Protein AF-0000000076745917 (afdb_homodimer)

Solvent-accessible surface area (backbone atoms only — not comparable to full-atom values): 10573 Å² total; per-residue (Å²): 131,79,56,50,33,37,36,42,34,36,35,33,49,36,89,89,48,58,63,66,62,50,51,53,52,50,52,50,48,28,55,56,44,48,70,37,92,32,32,78,39,46,43,63,27,27,27,74,90,42,73,49,34,31,40,33,47,32,31,24,48,28,70,67,34,54,58,48,49,68,68,34,70,68,47,48,53,56,61,68,67,61,50,57,44,82,75,51,74,44,56,22,26,60,74,66,65,84,120,131,81,56,50,34,36,35,44,35,34,36,32,49,37,89,90,49,57,63,68,62,51,50,52,51,51,52,52,48,27,56,56,46,46,69,37,94,33,32,78,37,45,41,64,27,27,26,74,89,42,74,48,34,32,40,36,46,32,31,24,49,29,70,68,33,54,58,50,49,68,68,33,69,69,47,48,52,55,62,67,67,60,48,59,43,82,73,51,73,44,55,21,27,60,77,65,64,83,120

Secondary structure (DSSP, 8-state):
----EEEEEEEEE-TTS-HHHHHHHHHHHHHHHHTSTTEEEEEEEEESS-TTEEEEEEEESSHHHHHHHHHSHHHHHHHHH--EEEEEEEEEEESS---/----EEEEEEEEE-TTS-HHHHHHHHHHHHHHHHTSTTEEEEEEEEESS-TTEEEEEEEESSHHHHHHHHHSHHHHHHHHH--EEEEEEEEEEESS---

InterPro domains:
  IPR007138 Antibiotic biosynthesis monooxygenase domain [PF03992] (4-80)
  IPR007138 Antibiotic biosynthesis monooxygenase domain [PS51725] (5-97)
  IPR011008 Dimeric alpha-beta barrel [SSF54909] (4-88)
  IPR050744 AI-2 Signaling Cycle Isomerase LsrG [PTHR33336] (3-81)

Structure (mmCIF, N/CA/C/O backbone):
data_AF-0000000076745917-model_v1
#
loop_
_entity.id
_entity.type
_entity.pdbx_description
1 polymer 'Antibiotic biosynthesis monooxygenase'
#
loop_
_atom_site.group_PDB
_atom_site.id
_atom_site.type_symbol
_atom_site.label_atom_id
_atom_site.label_alt_id
_atom_site.label_comp_id
_atom_site.label_asym_id
_atom_site.label_entity_id
_atom_site.label_seq_id
_atom_site.pdbx_PDB_ins_code
_atom_site.Cartn_x
_atom_site.Cartn_y
_atom_site.Cartn_z
_atom_site.occupancy
_atom_site.B_iso_or_equiv
_atom_site.auth_seq_id
_atom_site.auth_comp_id
_atom_site.auth_asym_id
_atom_site.auth_atom_id
_atom_site.pdbx_PDB_model_num
ATOM 1 N N . MET A 1 1 ? -23.531 -0.726 -6.812 1 46.38 1 MET A N 1
ATOM 2 C CA . MET A 1 1 ? -22.406 0.18 -6.98 1 46.38 1 MET A CA 1
ATOM 3 C C . MET A 1 1 ? -21.078 -0.551 -6.754 1 46.38 1 MET A C 1
ATOM 5 O O . MET A 1 1 ? -20.969 -1.36 -5.832 1 46.38 1 MET A O 1
ATOM 9 N N . ILE A 1 2 ? -20.281 -1.024 -7.691 1 61 2 ILE A N 1
ATOM 10 C CA . ILE A 1 2 ? -19.078 -1.846 -7.676 1 61 2 ILE A CA 1
ATOM 11 C C . ILE A 1 2 ? -18 -1.173 -6.82 1 61 2 ILE A C 1
ATOM 13 O O . ILE A 1 2 ? -17.656 -0.01 -7.047 1 61 2 ILE A O 1
ATOM 17 N N . GLU A 1 3 ? -17.859 -1.677 -5.613 1 84.19 3 GLU A N 1
ATOM 18 C CA . GLU A 1 3 ? -16.938 -1.072 -4.66 1 84.19 3 GLU A CA 1
ATOM 19 C C . GLU A 1 3 ? -15.5 -1.541 -4.902 1 84.19 3 GLU A C 1
ATOM 21 O O . GLU A 1 3 ? -15.195 -2.725 -4.742 1 84.19 3 GLU A O 1
ATOM 26 N N . MET A 1 4 ? -14.695 -0.648 -5.398 1 94.75 4 MET A N 1
ATOM 27 C CA . MET A 1 4 ? -13.281 -0.925 -5.617 1 94.75 4 MET A CA 1
ATOM 28 C C . MET A 1 4 ? -12.602 -1.332 -4.316 1 94.75 4 MET A C 1
ATOM 30 O O . MET A 1 4 ? -12.859 -0.745 -3.266 1 94.75 4 MET A O 1
ATOM 34 N N . ILE A 1 5 ? -11.875 -2.43 -4.379 1 97.5 5 ILE A N 1
ATOM 35 C CA . ILE A 1 5 ? -11.164 -2.908 -3.197 1 97.5 5 ILE A CA 1
ATOM 36 C C . ILE A 1 5 ? -9.664 -2.73 -3.393 1 97.5 5 ILE A C 1
ATOM 38 O O . ILE A 1 5 ? -9.117 -3.078 -4.445 1 97.5 5 ILE A O 1
ATOM 42 N N . TYR A 1 6 ? -9.07 -2.109 -2.469 1 98.12 6 TYR A N 1
ATOM 43 C CA . TYR A 1 6 ? -7.621 -1.987 -2.393 1 98.12 6 TYR A CA 1
ATOM 44 C C . TYR A 1 6 ? -7.027 -3.061 -1.486 1 98.12 6 TYR A C 1
ATOM 46 O O . TYR A 1 6 ? -7.566 -3.336 -0.41 1 98.12 6 TYR A O 1
ATOM 54 N N . VAL A 1 7 ? -6.008 -3.695 -1.929 1 98.44 7 VAL A N 1
ATOM 55 C CA . VAL A 1 7 ? -5.324 -4.703 -1.13 1 98.44 7 VAL A CA 1
ATOM 56 C C . VAL A 1 7 ? -3.859 -4.312 -0.946 1 98.44 7 VAL A C 1
ATOM 58 O O . VAL A 1 7 ? -3.152 -4.051 -1.923 1 98.44 7 VAL A O 1
ATOM 61 N N . THR A 1 8 ? -3.438 -4.168 0.237 1 98.56 8 THR A N 1
ATOM 62 C CA . THR A 1 8 ? -2.027 -4.062 0.599 1 98.56 8 THR A CA 1
ATOM 63 C C . THR A 1 8 ? -1.541 -5.348 1.259 1 98.56 8 THR A C 1
ATOM 65 O O . THR A 1 8 ? -2.025 -5.727 2.328 1 98.56 8 THR A O 1
ATOM 68 N N . ALA A 1 9 ? -0.632 -6.004 0.625 1 98.44 9 ALA A N 1
ATOM 69 C CA . ALA A 1 9 ? -0.072 -7.234 1.179 1 98.44 9 ALA A CA 1
ATOM 70 C C . ALA A 1 9 ? 1.423 -7.086 1.445 1 98.44 9 ALA A C 1
ATOM 72 O O . ALA A 1 9 ? 2.137 -6.445 0.668 1 98.44 9 ALA A O 1
ATOM 73 N N . GLU A 1 10 ? 1.814 -7.586 2.51 1 98.56 10 GLU A N 1
ATOM 74 C CA . GLU A 1 10 ? 3.232 -7.734 2.826 1 98.56 10 GLU A CA 1
ATOM 75 C C . GLU A 1 10 ? 3.682 -9.188 2.689 1 98.56 10 GLU A C 1
ATOM 77 O O . GLU A 1 10 ? 3.104 -10.078 3.309 1 98.56 10 GLU A O 1
ATOM 82 N N . LEU A 1 11 ? 4.656 -9.383 1.854 1 98.62 11 LEU A N 1
ATOM 83 C CA . LEU A 1 11 ? 5.297 -10.688 1.715 1 98.62 11 LEU A CA 1
ATOM 84 C C . LEU A 1 11 ? 6.727 -10.648 2.242 1 98.62 11 LEU A C 1
ATOM 86 O O . LEU A 1 11 ? 7.371 -9.602 2.232 1 98.62 11 LEU A O 1
ATOM 90 N N . LYS A 1 12 ? 7.176 -11.773 2.678 1 98.69 12 LYS A N 1
ATOM 91 C CA . LYS A 1 12 ? 8.578 -11.961 3.02 1 98.69 12 LYS A CA 1
ATOM 92 C C . LYS A 1 12 ? 9.203 -13.078 2.193 1 98.69 12 LYS A C 1
ATOM 94 O O . LYS A 1 12 ? 8.727 -14.211 2.209 1 98.69 12 LYS A O 1
ATOM 99 N N . ILE A 1 13 ? 10.234 -12.742 1.436 1 98.62 13 ILE A N 1
ATOM 100 C CA . ILE A 1 13 ? 10.984 -13.75 0.697 1 98.62 13 ILE A CA 1
ATOM 101 C C . ILE A 1 13 ? 11.664 -14.703 1.676 1 98.62 13 ILE A C 1
ATOM 103 O O . ILE A 1 13 ? 12.312 -14.266 2.631 1 98.62 13 ILE A O 1
ATOM 107 N N . LYS A 1 14 ? 11.523 -15.961 1.453 1 98.44 14 LYS A N 1
ATOM 108 C CA . LYS A 1 14 ? 12.086 -16.953 2.359 1 98.44 14 LYS A CA 1
ATOM 109 C C . LYS A 1 14 ? 13.609 -16.891 2.361 1 98.44 14 LYS A C 1
ATOM 111 O O . LYS A 1 14 ? 14.234 -16.688 1.318 1 98.44 14 LYS A O 1
ATOM 116 N N . PRO A 1 15 ? 14.172 -17.203 3.531 1 97.31 15 PRO A N 1
ATOM 117 C CA . PRO A 1 15 ? 15.617 -17.016 3.684 1 97.31 15 PRO A CA 1
ATOM 118 C C . PRO A 1 15 ? 16.422 -17.906 2.752 1 97.31 15 PRO A C 1
ATOM 120 O O . PRO A 1 15 ? 17.547 -17.562 2.377 1 97.31 15 PRO A O 1
ATOM 123 N N . GLU A 1 16 ? 15.922 -18.984 2.32 1 97.56 16 GLU A N 1
ATOM 124 C CA . GLU A 1 16 ? 16.656 -19.953 1.502 1 97.56 16 GLU A CA 1
ATOM 125 C C . GLU A 1 16 ? 16.562 -19.594 0.02 1 97.56 16 GLU A C 1
ATOM 127 O O . GLU A 1 16 ? 17.234 -20.203 -0.813 1 97.56 16 GLU A O 1
ATOM 132 N N . VAL A 1 17 ? 15.781 -18.594 -0.297 1 97.81 17 VAL A N 1
ATOM 133 C CA . VAL A 1 17 ? 15.555 -18.234 -1.69 1 97.81 17 VAL A CA 1
ATOM 134 C C . VAL A 1 17 ? 16.469 -17.062 -2.068 1 97.81 17 VAL A C 1
ATOM 136 O O . VAL A 1 17 ? 16.578 -16.094 -1.313 1 97.81 17 VAL A O 1
ATOM 139 N N . GLU A 1 18 ? 17.062 -17.156 -3.213 1 97 18 GLU A N 1
ATOM 140 C CA . GLU A 1 18 ? 17.859 -16.047 -3.74 1 97 18 GLU A CA 1
ATOM 141 C C . GLU A 1 18 ? 16.984 -14.844 -4.051 1 97 18 GLU A C 1
ATOM 143 O O . GLU A 1 18 ? 15.953 -14.969 -4.719 1 97 18 GLU A O 1
ATOM 148 N N . ILE A 1 19 ? 17.391 -13.727 -3.574 1 96.12 19 ILE A N 1
ATOM 149 C CA . ILE A 1 19 ? 16.562 -12.523 -3.568 1 96.12 19 ILE A CA 1
ATOM 150 C C . ILE A 1 19 ? 16.203 -12.141 -5 1 96.12 19 ILE A C 1
ATOM 152 O O . ILE A 1 19 ? 15.023 -11.922 -5.312 1 96.12 19 ILE A O 1
ATOM 156 N N . GLN A 1 20 ? 17.156 -12.125 -5.871 1 95.06 20 GLN A N 1
ATOM 157 C CA . GLN A 1 20 ? 16.891 -11.703 -7.238 1 95.06 20 GLN A CA 1
ATOM 158 C C . GLN A 1 20 ? 15.906 -12.648 -7.93 1 95.06 20 GLN A C 1
ATOM 160 O O . GLN A 1 20 ? 15.031 -12.211 -8.672 1 95.06 20 GLN A O 1
ATOM 165 N N . HIS A 1 21 ? 16.078 -13.891 -7.715 1 96.38 21 HIS A N 1
ATOM 166 C CA . HIS A 1 21 ? 15.164 -14.883 -8.266 1 96.38 21 HIS A CA 1
ATOM 167 C C . HIS A 1 21 ? 13.742 -14.656 -7.762 1 96.38 21 HIS A C 1
ATOM 169 O O . HIS A 1 21 ? 12.789 -14.688 -8.547 1 96.38 21 HIS A O 1
ATOM 175 N N . ALA A 1 22 ? 13.664 -14.43 -6.488 1 97.56 22 ALA A N 1
ATOM 176 C CA . ALA A 1 22 ? 12.359 -14.18 -5.891 1 97.56 22 ALA A CA 1
ATOM 177 C C . ALA A 1 22 ? 11.727 -12.914 -6.461 1 97.56 22 ALA A C 1
ATOM 179 O O . ALA A 1 22 ? 10.539 -12.906 -6.797 1 97.56 22 ALA A O 1
ATOM 180 N N . GLN A 1 23 ? 12.484 -11.867 -6.594 1 96.94 23 GLN A N 1
ATOM 181 C CA . GLN A 1 23 ? 11.969 -10.602 -7.105 1 96.94 23 GLN A CA 1
ATOM 182 C C . GLN A 1 23 ? 11.492 -10.742 -8.547 1 96.94 23 GLN A C 1
ATOM 184 O O . G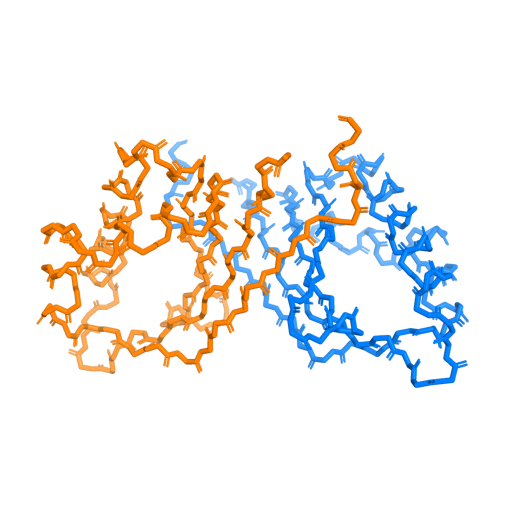LN A 1 23 ? 10.445 -10.211 -8.914 1 96.94 23 GLN A O 1
ATOM 189 N N . ASP A 1 24 ? 12.234 -11.492 -9.367 1 96.81 24 ASP A N 1
ATOM 190 C CA . ASP A 1 24 ? 11.82 -11.742 -10.75 1 96.81 24 ASP A CA 1
ATOM 191 C C . ASP A 1 24 ? 10.477 -12.461 -10.805 1 96.81 24 ASP A C 1
ATOM 193 O O . ASP A 1 24 ? 9.609 -12.109 -11.602 1 96.81 24 ASP A O 1
ATOM 197 N N . ALA A 1 25 ? 10.344 -13.438 -9.977 1 97.69 25 ALA A N 1
ATOM 198 C CA . ALA A 1 25 ? 9.102 -14.211 -9.93 1 97.69 25 ALA A CA 1
ATOM 199 C C . ALA A 1 25 ? 7.934 -13.344 -9.469 1 97.69 25 ALA A C 1
ATOM 201 O O . ALA A 1 25 ? 6.828 -13.445 -10 1 97.69 25 ALA A O 1
ATOM 202 N N . ILE A 1 26 ? 8.172 -12.523 -8.469 1 98.06 26 ILE A N 1
ATOM 203 C CA . ILE A 1 26 ? 7.145 -11.641 -7.918 1 98.06 26 ILE A CA 1
ATOM 204 C C . ILE A 1 26 ? 6.723 -10.625 -8.977 1 98.06 26 ILE A C 1
ATOM 206 O O . ILE A 1 26 ? 5.531 -10.359 -9.148 1 98.06 26 ILE A O 1
ATOM 210 N N . GLU A 1 27 ? 7.676 -10.094 -9.68 1 97.56 27 GLU A N 1
ATOM 211 C CA . GLU A 1 27 ? 7.363 -9.156 -10.75 1 97.56 27 GLU A CA 1
ATOM 212 C C . GLU A 1 27 ? 6.516 -9.812 -11.836 1 97.56 27 GLU A C 1
ATOM 214 O O . GLU A 1 27 ? 5.555 -9.219 -12.328 1 97.56 27 GLU A O 1
ATOM 219 N N . GLN A 1 28 ? 6.914 -10.953 -12.227 1 97.38 28 GLN A N 1
ATOM 220 C CA . GLN A 1 28 ? 6.129 -11.688 -13.219 1 97.38 28 GLN A CA 1
ATOM 221 C C . GLN A 1 28 ? 4.719 -11.961 -12.703 1 97.38 28 GLN A C 1
ATOM 223 O O . GLN A 1 28 ? 3.744 -11.836 -13.445 1 97.38 28 GLN A O 1
ATOM 228 N N . PHE A 1 29 ? 4.648 -12.328 -11.469 1 98 29 PHE A N 1
ATOM 229 C CA . PHE A 1 29 ? 3.354 -12.578 -10.844 1 98 29 PHE A CA 1
ATOM 230 C C . PHE A 1 29 ? 2.461 -11.344 -10.938 1 98 29 PHE A C 1
ATOM 232 O O . PHE A 1 29 ? 1.295 -11.438 -11.32 1 98 29 PHE A O 1
ATOM 239 N N . CYS A 1 30 ? 2.98 -10.203 -10.617 1 97.94 30 CYS A N 1
ATOM 240 C CA . CYS A 1 30 ? 2.219 -8.961 -10.68 1 97.94 30 CYS A CA 1
ATOM 241 C C . CYS A 1 30 ? 1.778 -8.672 -12.109 1 97.94 30 CYS A C 1
ATOM 243 O O . CYS A 1 30 ? 0.652 -8.227 -12.336 1 97.94 30 CYS A O 1
ATOM 245 N N . ARG A 1 31 ? 2.613 -8.922 -13.078 1 97.19 31 ARG A N 1
ATOM 246 C CA . ARG A 1 31 ? 2.238 -8.75 -14.477 1 97.19 31 ARG A CA 1
ATOM 247 C C . ARG A 1 31 ? 1.082 -9.672 -14.852 1 97.19 31 ARG A C 1
ATOM 249 O O . ARG A 1 31 ? 0.156 -9.258 -15.555 1 97.19 31 ARG A O 1
ATOM 256 N N . ASP A 1 32 ? 1.187 -10.875 -14.422 1 97.81 32 ASP A N 1
ATOM 257 C CA . ASP A 1 32 ? 0.111 -11.828 -14.68 1 97.81 32 ASP A CA 1
ATOM 258 C C . ASP A 1 32 ? -1.199 -11.367 -14.047 1 97.81 32 ASP A C 1
ATOM 260 O O . ASP A 1 32 ? -2.264 -11.477 -14.664 1 97.81 32 ASP A O 1
ATOM 264 N N . MET A 1 33 ? -1.208 -10.852 -12.828 1 97.94 33 MET A N 1
ATOM 265 C CA . MET A 1 33 ? -2.389 -10.336 -12.141 1 97.94 33 MET A CA 1
ATOM 266 C C . MET A 1 33 ? -3.047 -9.219 -12.945 1 97.94 33 MET A C 1
ATOM 268 O O . MET A 1 33 ? -4.273 -9.141 -13.008 1 97.94 33 MET A O 1
ATOM 272 N N . GLU A 1 34 ? -2.221 -8.375 -13.531 1 97.06 34 GLU A N 1
ATOM 273 C CA . GLU A 1 34 ? -2.75 -7.227 -14.266 1 97.06 34 GLU A CA 1
ATOM 274 C C . GLU A 1 34 ? -3.451 -7.664 -15.547 1 97.06 34 GLU A C 1
ATOM 276 O O . GLU A 1 34 ? -4.176 -6.883 -16.156 1 97.06 34 GLU A O 1
ATOM 281 N N . SER A 1 35 ? -3.223 -8.891 -15.953 1 96 35 SER A N 1
ATOM 282 C CA . SER A 1 35 ? -3.922 -9.438 -17.109 1 96 35 SER A CA 1
ATOM 283 C C . SER A 1 35 ? -5.312 -9.938 -16.734 1 96 35 SER A C 1
ATOM 285 O O . SER A 1 35 ? -6.133 -10.219 -17.609 1 96 35 SER A O 1
ATOM 287 N N . GLU A 1 36 ? -5.609 -9.992 -15.461 1 97.12 36 GLU A N 1
ATOM 288 C CA . GLU A 1 36 ? -6.914 -10.422 -14.969 1 97.12 36 GLU A CA 1
ATOM 289 C C . GLU A 1 36 ? -7.965 -9.336 -15.164 1 97.12 36 GLU A C 1
ATOM 291 O O . GLU A 1 36 ? -7.703 -8.156 -14.898 1 97.12 36 GLU A O 1
ATOM 296 N N . ALA A 1 37 ? -9.195 -9.68 -15.562 1 94.75 37 ALA A N 1
ATOM 297 C CA . ALA A 1 37 ? -10.242 -8.727 -15.922 1 94.75 37 ALA A CA 1
ATOM 298 C C . ALA A 1 37 ? -10.57 -7.812 -14.742 1 94.75 37 ALA A C 1
ATOM 300 O O . ALA A 1 37 ? -10.828 -6.621 -14.93 1 94.75 37 ALA A O 1
ATOM 301 N N . GLY A 1 38 ? -10.5 -8.258 -13.531 1 96.75 38 GLY A N 1
ATOM 302 C CA . GLY A 1 38 ? -10.938 -7.484 -12.383 1 96.75 38 GLY A CA 1
ATOM 303 C C . GLY A 1 38 ? -9.789 -6.926 -11.562 1 96.75 38 GLY A C 1
ATOM 304 O O . GLY A 1 38 ? -10 -6.285 -10.539 1 96.75 38 GLY A O 1
ATOM 305 N N . CYS A 1 39 ? -8.539 -7.148 -11.984 1 97.94 39 CYS A N 1
ATOM 306 C CA . CYS A 1 39 ? -7.363 -6.562 -11.336 1 97.94 39 CYS A CA 1
ATOM 307 C C . CYS A 1 39 ? -6.926 -5.293 -12.055 1 97.94 39 CYS A C 1
ATOM 309 O O . CYS A 1 39 ? -6.473 -5.344 -13.203 1 97.94 39 CYS A O 1
ATOM 311 N N . LEU A 1 40 ? -7.012 -4.188 -11.414 1 97.56 40 LEU A N 1
ATOM 312 C CA . LEU A 1 40 ? -6.789 -2.875 -12.008 1 97.56 40 LEU A CA 1
ATOM 313 C C . LEU A 1 40 ? -5.367 -2.393 -11.742 1 97.56 40 LEU A C 1
ATOM 315 O O . LEU A 1 40 ? -4.867 -1.504 -12.438 1 97.56 40 LEU A O 1
ATOM 319 N N . GLN A 1 41 ? -4.801 -2.936 -10.75 1 97.88 41 GLN A N 1
ATOM 320 C CA . GLN A 1 41 ? -3.426 -2.613 -10.383 1 97.88 41 GLN A CA 1
ATOM 321 C C . GLN A 1 41 ? -2.795 -3.748 -9.578 1 97.88 41 GLN A C 1
ATOM 323 O O . GLN A 1 41 ? -3.445 -4.344 -8.719 1 97.88 41 GLN A O 1
ATOM 328 N N . ALA A 1 42 ? -1.563 -4.066 -9.828 1 98.44 42 ALA A N 1
ATOM 329 C CA . ALA A 1 42 ? -0.711 -4.953 -9.039 1 98.44 42 ALA A CA 1
ATOM 330 C C . ALA A 1 42 ? 0.747 -4.508 -9.102 1 98.44 42 ALA A C 1
ATOM 332 O O . ALA A 1 42 ? 1.393 -4.609 -10.148 1 98.44 42 ALA A O 1
ATOM 333 N N . LYS A 1 43 ? 1.196 -4.02 -8.062 1 97.88 43 LYS A N 1
ATOM 334 C CA . LYS A 1 43 ? 2.555 -3.482 -8.031 1 97.88 43 LYS A CA 1
ATOM 335 C C . LYS A 1 43 ? 3.332 -4.023 -6.836 1 97.88 43 LYS A C 1
ATOM 337 O O . LYS A 1 43 ? 2.852 -3.973 -5.703 1 97.88 43 LYS A O 1
ATOM 342 N N . ALA A 1 44 ? 4.473 -4.551 -7.16 1 98.19 44 ALA A N 1
ATOM 343 C CA . ALA A 1 44 ? 5.391 -4.961 -6.098 1 98.19 44 ALA A CA 1
ATOM 344 C C . ALA A 1 44 ? 6.441 -3.889 -5.836 1 98.19 44 ALA A C 1
ATOM 346 O O . ALA A 1 44 ? 6.957 -3.271 -6.77 1 98.19 44 ALA A O 1
ATOM 347 N N . THR A 1 45 ? 6.688 -3.666 -4.594 1 97.88 45 THR A N 1
ATOM 348 C CA . THR A 1 45 ? 7.797 -2.822 -4.168 1 97.88 45 THR A CA 1
ATOM 349 C C . THR A 1 45 ? 8.602 -3.502 -3.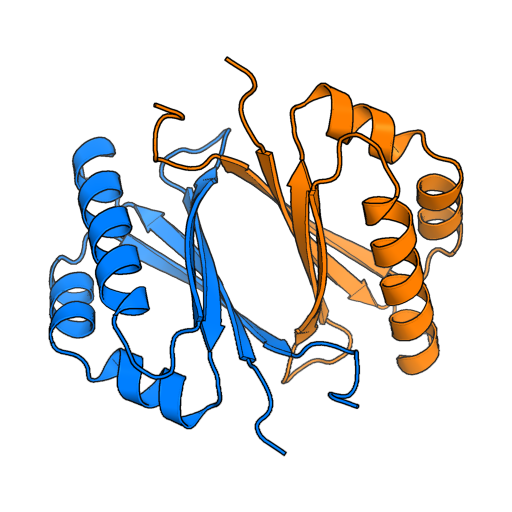062 1 97.88 45 THR A C 1
ATOM 351 O O . THR A 1 45 ? 8.102 -4.422 -2.406 1 97.88 45 THR A O 1
ATOM 354 N N . TYR A 1 46 ? 9.797 -3.055 -2.969 1 97.62 46 TYR A N 1
ATOM 355 C CA . TYR A 1 46 ? 10.742 -3.746 -2.102 1 97.62 46 TYR A CA 1
ATOM 356 C C . TYR A 1 46 ? 11.328 -2.793 -1.067 1 97.62 46 TYR A C 1
ATOM 358 O O . TYR A 1 46 ? 11.82 -1.717 -1.414 1 97.62 46 TYR A O 1
ATOM 366 N N . ASP A 1 47 ? 11.258 -3.258 0.192 1 96.81 47 ASP A N 1
ATOM 367 C CA . ASP A 1 47 ? 11.672 -2.432 1.323 1 96.81 47 ASP A CA 1
ATOM 368 C C . ASP A 1 47 ? 13.109 -1.954 1.162 1 96.81 47 ASP A C 1
ATOM 370 O O . ASP A 1 47 ? 14 -2.742 0.822 1 96.81 47 ASP A O 1
ATOM 374 N N . LEU A 1 48 ? 13.352 -0.713 1.373 1 93.38 48 LEU A N 1
ATOM 375 C CA . LEU A 1 48 ? 14.656 -0.091 1.161 1 93.38 48 LEU A CA 1
ATOM 376 C C . LEU A 1 48 ? 15.688 -0.648 2.135 1 93.38 48 LEU A C 1
ATOM 378 O O . LEU A 1 48 ? 16.875 -0.749 1.8 1 93.38 48 LEU A O 1
ATOM 382 N N . LYS A 1 49 ? 15.258 -1.028 3.297 1 93.75 49 LYS A N 1
ATOM 383 C CA . LYS A 1 49 ? 16.188 -1.48 4.332 1 93.75 49 LYS A CA 1
ATOM 384 C C . LYS A 1 49 ? 16.234 -3.004 4.391 1 93.75 49 LYS A C 1
ATOM 386 O O . LYS A 1 49 ? 17.203 -3.574 4.918 1 93.75 49 LYS A O 1
ATOM 391 N N . GLU A 1 50 ? 15.219 -3.668 3.928 1 95.25 50 GLU A N 1
ATOM 392 C CA . GLU A 1 50 ? 15.117 -5.121 3.932 1 95.25 50 GLU A CA 1
ATOM 393 C C . GLU A 1 50 ? 14.586 -5.641 2.596 1 95.25 50 GLU A C 1
ATOM 395 O O . GLU A 1 50 ? 13.383 -5.855 2.441 1 95.25 50 GLU A O 1
ATOM 400 N N . PRO A 1 51 ? 15.445 -5.965 1.686 1 92.56 51 PRO A N 1
ATOM 401 C CA . PRO A 1 51 ? 15.016 -6.32 0.331 1 92.56 51 PRO A CA 1
ATOM 402 C C . PRO A 1 51 ? 14.141 -7.574 0.298 1 92.56 51 PRO A C 1
ATOM 404 O O . PRO A 1 51 ? 13.484 -7.848 -0.711 1 92.56 51 PRO A O 1
ATOM 407 N N . SER A 1 52 ? 14.195 -8.367 1.363 1 96.81 52 SER A N 1
ATOM 408 C CA . SER A 1 52 ? 13.367 -9.57 1.408 1 96.81 52 SER A CA 1
ATOM 409 C C . SER A 1 52 ? 11.922 -9.227 1.75 1 96.81 52 SER A C 1
ATOM 411 O O . SER A 1 52 ? 11.023 -10.062 1.613 1 96.81 52 SER A O 1
ATOM 413 N N . ARG A 1 53 ? 11.688 -8.016 2.207 1 97.81 53 ARG A N 1
ATOM 414 C CA . ARG A 1 53 ? 10.344 -7.547 2.539 1 97.81 53 ARG A CA 1
ATOM 415 C C . ARG A 1 53 ? 9.688 -6.887 1.335 1 97.81 53 ARG A C 1
ATOM 417 O O . ARG A 1 53 ? 10.203 -5.906 0.794 1 97.81 53 ARG A O 1
ATOM 424 N N . VAL A 1 54 ? 8.562 -7.434 0.904 1 98.56 54 VAL A N 1
ATOM 425 C CA . VAL A 1 54 ? 7.855 -7.008 -0.299 1 98.56 54 VAL A CA 1
ATOM 426 C C . VAL A 1 54 ? 6.492 -6.43 0.081 1 98.56 54 VAL A C 1
ATOM 428 O O . VAL A 1 54 ? 5.781 -7 0.913 1 98.56 54 VAL A O 1
ATOM 431 N N . ILE A 1 55 ? 6.168 -5.328 -0.467 1 98.69 55 ILE A N 1
ATOM 432 C CA . ILE A 1 55 ? 4.832 -4.754 -0.347 1 98.69 55 ILE A CA 1
ATOM 433 C C . ILE A 1 55 ? 4.133 -4.789 -1.704 1 98.69 55 ILE A C 1
ATOM 435 O O . ILE A 1 55 ? 4.676 -4.312 -2.701 1 98.69 55 ILE A O 1
ATOM 439 N N . LEU A 1 56 ? 3.004 -5.363 -1.753 1 98.75 56 LEU A N 1
ATOM 440 C CA . LEU A 1 56 ? 2.154 -5.363 -2.939 1 98.75 56 LEU A CA 1
ATOM 441 C C . LEU A 1 56 ? 1.021 -4.355 -2.795 1 98.75 56 LEU A C 1
ATOM 443 O O . LEU A 1 56 ? 0.335 -4.328 -1.771 1 98.75 56 LEU A O 1
ATOM 447 N N . TRP A 1 57 ? 0.866 -3.492 -3.736 1 98.69 57 TRP A N 1
ATOM 448 C CA . TRP A 1 57 ? -0.316 -2.658 -3.92 1 98.69 57 TRP A CA 1
ATOM 449 C C . TRP A 1 57 ? -1.222 -3.229 -5.008 1 98.69 57 TRP A C 1
ATOM 451 O O . TRP A 1 57 ? -0.833 -3.297 -6.176 1 98.69 57 TRP A O 1
ATOM 461 N N . GLU A 1 58 ? -2.428 -3.607 -4.629 1 98.56 58 GLU A N 1
ATOM 462 C CA . GLU A 1 58 ? -3.375 -4.203 -5.57 1 98.56 58 GLU A CA 1
ATOM 463 C C . GLU A 1 58 ? -4.715 -3.473 -5.539 1 98.56 58 GLU A C 1
ATOM 465 O O . GLU A 1 58 ? -5.16 -3.025 -4.48 1 98.56 58 GLU A O 1
ATOM 470 N N . ARG A 1 59 ? -5.336 -3.305 -6.672 1 98.12 59 ARG A N 1
ATOM 471 C CA . ARG A 1 59 ? -6.695 -2.787 -6.797 1 98.12 59 ARG A CA 1
ATOM 472 C C . ARG A 1 59 ? -7.57 -3.736 -7.609 1 98.12 59 ARG A C 1
ATOM 474 O O . ARG A 1 59 ? -7.18 -4.184 -8.688 1 98.12 59 ARG A O 1
ATOM 481 N N . TYR A 1 60 ? -8.688 -3.971 -7.055 1 97.62 60 TYR A N 1
ATOM 482 C CA . TYR A 1 60 ? -9.648 -4.859 -7.695 1 97.62 60 TYR A CA 1
ATOM 483 C C . TYR A 1 60 ? -10.992 -4.164 -7.895 1 97.62 60 TYR A C 1
ATOM 485 O O . TYR A 1 60 ? -11.406 -3.352 -7.062 1 97.62 60 TYR A O 1
ATOM 493 N N . GLN A 1 61 ? -11.633 -4.59 -8.914 1 96.5 61 GLN A N 1
ATOM 494 C CA . GLN A 1 61 ? -12.914 -4 -9.266 1 96.5 61 GLN A CA 1
ATOM 495 C C . GLN A 1 61 ? -13.969 -4.305 -8.203 1 96.5 61 GLN A C 1
ATOM 497 O O . GLN A 1 61 ? -14.844 -3.479 -7.938 1 96.5 61 GLN A O 1
ATOM 502 N N . ASP A 1 62 ? -13.945 -5.5 -7.668 1 95.44 62 ASP A N 1
ATOM 503 C CA . ASP A 1 62 ? -14.898 -5.922 -6.645 1 95.44 62 ASP A CA 1
ATOM 504 C C . ASP A 1 62 ? -14.445 -7.211 -5.965 1 95.44 62 ASP A C 1
ATOM 506 O O . ASP A 1 62 ? -13.352 -7.711 -6.238 1 95.44 62 ASP A O 1
ATOM 510 N N . ARG A 1 63 ? -15.242 -7.633 -5.027 1 95.31 63 ARG A N 1
ATOM 511 C CA . ARG A 1 63 ? -14.922 -8.836 -4.262 1 95.31 63 ARG A CA 1
ATOM 512 C C . ARG A 1 63 ? -14.82 -10.055 -5.172 1 95.31 63 ARG A C 1
ATOM 514 O O . ARG A 1 63 ? -13.984 -10.93 -4.953 1 95.31 63 ARG A O 1
ATOM 521 N N . ALA A 1 64 ? -15.664 -10.164 -6.18 1 96.44 64 ALA A N 1
ATOM 522 C CA . ALA A 1 64 ? -15.641 -11.281 -7.113 1 96.44 64 ALA A CA 1
ATOM 523 C C . ALA A 1 64 ? -14.297 -11.375 -7.832 1 96.44 64 ALA A C 1
ATOM 525 O O . ALA A 1 64 ? -13.789 -12.469 -8.086 1 96.44 64 ALA A O 1
ATOM 526 N N . ALA A 1 65 ? -13.703 -10.25 -8.172 1 96.94 65 ALA A N 1
ATOM 527 C CA . ALA A 1 65 ? -12.398 -10.203 -8.828 1 96.94 65 ALA A CA 1
ATOM 528 C C . ALA A 1 65 ? -11.312 -10.789 -7.934 1 96.94 65 ALA A C 1
ATOM 530 O O . ALA A 1 65 ? -10.43 -11.516 -8.406 1 96.94 65 ALA A O 1
ATOM 531 N N . ILE A 1 66 ? -11.344 -10.5 -6.676 1 96.69 66 ILE A N 1
ATOM 532 C CA . ILE A 1 66 ? -10.367 -11.031 -5.727 1 96.69 66 ILE A CA 1
ATOM 533 C C . ILE A 1 66 ? -10.5 -12.547 -5.645 1 96.69 66 ILE A C 1
ATOM 535 O O . ILE A 1 66 ? -9.5 -13.273 -5.699 1 96.69 66 ILE A O 1
ATOM 539 N N . GLU A 1 67 ? -11.719 -12.992 -5.492 1 96.25 67 GLU A N 1
ATOM 540 C CA . GLU A 1 67 ? -11.945 -14.43 -5.414 1 96.25 67 GLU A CA 1
ATOM 541 C C . GLU A 1 67 ? -11.461 -15.141 -6.676 1 96.25 67 GLU A C 1
ATOM 543 O O . GLU A 1 67 ? -10.844 -16.203 -6.598 1 96.25 67 GLU A O 1
ATOM 548 N N . ALA A 1 68 ? -11.719 -14.539 -7.828 1 96.75 68 ALA A N 1
ATOM 549 C CA . ALA A 1 68 ? -11.266 -15.094 -9.102 1 96.75 68 ALA A CA 1
ATOM 550 C C . ALA A 1 68 ? -9.742 -15.156 -9.156 1 96.75 68 ALA A C 1
ATOM 552 O O . ALA A 1 68 ? -9.172 -16.109 -9.695 1 96.75 68 ALA A O 1
ATOM 553 N N . HIS A 1 69 ? -9.07 -14.117 -8.625 1 97 69 HIS A N 1
ATOM 554 C CA . HIS A 1 69 ? -7.613 -14.047 -8.602 1 97 69 HIS A CA 1
ATOM 555 C C . HIS A 1 69 ? -7.012 -15.289 -7.961 1 97 69 HIS A C 1
ATOM 557 O O . HIS A 1 69 ? -6.035 -15.844 -8.469 1 97 69 HIS A O 1
ATOM 563 N N . PHE A 1 70 ? -7.594 -15.812 -6.875 1 95.62 70 PHE A N 1
ATOM 564 C CA . PHE A 1 70 ? -7.027 -16.922 -6.109 1 95.62 70 PHE A CA 1
ATOM 565 C C . PHE A 1 70 ? -7.234 -18.234 -6.84 1 95.62 70 PHE A C 1
ATOM 567 O O . PHE A 1 70 ? -6.602 -19.25 -6.508 1 95.62 70 PHE A O 1
ATOM 574 N N . THR A 1 71 ? -8.141 -18.234 -7.852 1 95.12 71 THR A N 1
ATOM 575 C CA . THR A 1 71 ? -8.406 -19.469 -8.586 1 95.12 71 THR A CA 1
ATOM 576 C C . THR A 1 71 ? -7.625 -19.484 -9.898 1 95.12 71 THR A C 1
ATOM 578 O O . THR A 1 71 ? -7.613 -20.5 -10.594 1 95.12 71 THR A O 1
ATOM 581 N N . MET A 1 72 ? -6.992 -18.438 -10.281 1 96.25 72 MET A N 1
ATOM 582 C CA . MET A 1 72 ? -6.234 -18.359 -11.531 1 96.25 72 MET A CA 1
ATOM 583 C C . MET A 1 72 ? -5.047 -19.312 -11.508 1 96.25 72 MET A C 1
ATOM 585 O O . MET A 1 72 ? -4.379 -19.453 -10.477 1 96.25 72 MET A O 1
ATOM 589 N N . PRO A 1 73 ? -4.668 -19.938 -12.641 1 96.88 73 PRO A N 1
ATOM 590 C CA . PRO A 1 73 ? -3.512 -20.844 -12.703 1 96.88 73 PRO A CA 1
ATOM 591 C C . PRO A 1 73 ? -2.205 -20.156 -12.305 1 96.88 73 PRO A C 1
ATOM 593 O O . PRO A 1 73 ? -1.373 -20.75 -11.625 1 96.88 73 PRO A O 1
ATOM 596 N N . HIS A 1 74 ? -2.012 -18.906 -12.742 1 97 74 HIS A N 1
ATOM 597 C CA . HIS A 1 74 ? -0.762 -18.219 -12.422 1 97 74 HIS A CA 1
ATOM 598 C C . HIS A 1 74 ? -0.65 -17.938 -10.93 1 97 74 HIS A C 1
ATOM 600 O O . HIS A 1 74 ? 0.447 -17.984 -10.367 1 97 74 HIS A O 1
ATOM 606 N N . THR A 1 75 ? -1.822 -17.609 -10.258 1 97.12 75 THR A N 1
ATOM 607 C CA . THR A 1 75 ? -1.807 -17.391 -8.812 1 97.12 75 THR A CA 1
ATOM 608 C C . THR A 1 75 ? -1.454 -18.688 -8.086 1 97.12 75 THR A C 1
ATOM 610 O O . THR A 1 75 ? -0.59 -18.688 -7.203 1 97.12 75 THR A O 1
ATOM 613 N N . GLN A 1 76 ? -2.055 -19.812 -8.445 1 96.81 76 GLN A N 1
ATOM 614 C CA . GLN A 1 76 ? -1.761 -21.109 -7.848 1 96.81 76 GLN A CA 1
ATOM 615 C C . GLN A 1 76 ? -0.305 -21.5 -8.078 1 96.81 76 GLN A C 1
ATOM 617 O O . GLN A 1 76 ? 0.346 -22.047 -7.184 1 96.81 76 GLN A O 1
ATOM 622 N N . ALA A 1 77 ? 0.227 -21.266 -9.289 1 97.12 77 ALA A N 1
ATOM 623 C CA . ALA A 1 77 ? 1.621 -21.562 -9.609 1 97.12 77 ALA A CA 1
ATOM 624 C C . ALA A 1 77 ? 2.57 -20.766 -8.719 1 97.12 77 ALA A C 1
ATOM 626 O O . ALA A 1 77 ? 3.561 -21.297 -8.219 1 97.12 77 ALA A O 1
ATOM 627 N N . PHE A 1 78 ? 2.289 -19.469 -8.516 1 97.81 78 PHE A N 1
ATOM 628 C CA . PHE A 1 78 ? 3.131 -18.609 -7.68 1 97.81 78 PHE A CA 1
ATOM 629 C C . PHE A 1 78 ? 3.135 -19.125 -6.238 1 97.81 78 PHE A C 1
ATOM 631 O O . PHE A 1 78 ? 4.191 -19.234 -5.617 1 97.81 78 PHE A O 1
ATOM 638 N N . ILE A 1 79 ? 1.95 -19.438 -5.672 1 96.62 79 ILE A N 1
ATOM 639 C CA . ILE A 1 79 ? 1.823 -19.953 -4.312 1 96.62 79 ILE A CA 1
ATOM 640 C C . ILE A 1 79 ? 2.611 -21.25 -4.176 1 96.62 79 ILE A C 1
ATOM 642 O O . ILE A 1 79 ? 3.303 -21.469 -3.18 1 96.62 79 ILE A O 1
ATOM 646 N N . ALA A 1 80 ? 2.615 -22.094 -5.199 1 96.75 80 ALA A N 1
ATOM 647 C CA . ALA A 1 80 ? 3.26 -23.406 -5.191 1 96.75 80 ALA A CA 1
ATOM 648 C C . ALA A 1 80 ? 4.781 -23.266 -5.188 1 96.75 80 ALA A C 1
ATOM 650 O O . ALA A 1 80 ? 5.488 -24.156 -4.707 1 96.75 80 ALA A O 1
ATOM 651 N N . LEU A 1 81 ? 5.305 -22.141 -5.824 1 96.69 81 LEU A N 1
ATOM 652 C CA . LEU A 1 81 ? 6.746 -21.922 -5.789 1 96.69 81 LEU A CA 1
ATOM 653 C C . LEU A 1 81 ? 7.266 -21.938 -4.359 1 96.69 81 LEU A C 1
ATOM 655 O O . LEU A 1 81 ? 8.406 -22.328 -4.109 1 96.69 81 LEU A O 1
ATOM 659 N N . GLY A 1 82 ? 6.402 -21.422 -3.4 1 97.38 82 GLY A N 1
ATOM 660 C CA . GLY A 1 82 ? 6.754 -21.469 -1.989 1 97.38 82 GLY A CA 1
ATOM 661 C C . GLY A 1 82 ? 7.941 -20.594 -1.642 1 97.38 82 GLY A C 1
ATOM 662 O O . GLY A 1 82 ? 8.75 -20.938 -0.776 1 97.38 82 GLY A O 1
ATOM 663 N N . ILE A 1 83 ? 8.078 -19.469 -2.297 1 98.25 83 ILE A N 1
ATOM 664 C CA . ILE A 1 83 ? 9.312 -18.703 -2.158 1 98.25 83 ILE A CA 1
ATOM 665 C C . ILE A 1 83 ? 9.086 -17.516 -1.22 1 98.25 83 ILE A C 1
ATOM 667 O O . ILE A 1 83 ? 10.039 -16.844 -0.805 1 98.25 83 ILE A O 1
ATOM 671 N N . THR A 1 84 ? 7.801 -17.25 -0.918 1 98.62 84 THR A N 1
ATOM 672 C CA . THR A 1 84 ? 7.477 -16.141 -0.015 1 98.62 84 THR A CA 1
ATOM 673 C C . THR A 1 84 ? 6.516 -16.609 1.076 1 98.62 84 THR A C 1
ATOM 675 O O . THR A 1 84 ? 5.82 -17.609 0.912 1 98.62 84 THR A O 1
ATOM 678 N N . ASP A 1 85 ? 6.543 -15.938 2.178 1 98.31 85 ASP A N 1
ATOM 679 C CA . ASP A 1 85 ? 5.512 -16.016 3.207 1 98.31 85 ASP A CA 1
ATOM 680 C C . ASP A 1 85 ? 4.629 -14.781 3.203 1 98.31 85 ASP A C 1
ATOM 682 O O . ASP A 1 85 ? 5.121 -13.664 3.029 1 98.31 85 ASP A O 1
ATOM 686 N N . LEU A 1 86 ? 3.369 -14.969 3.322 1 97.94 86 LEU A N 1
ATOM 687 C CA . LEU A 1 86 ? 2.457 -13.852 3.541 1 97.94 86 LEU A CA 1
ATOM 688 C C . LEU A 1 86 ? 2.512 -13.375 4.988 1 97.94 86 LEU A C 1
ATOM 690 O O . LEU A 1 86 ? 2.252 -14.156 5.91 1 97.94 86 LEU A O 1
ATOM 694 N N . VAL A 1 87 ? 2.844 -12.172 5.25 1 98.06 87 VAL A N 1
ATOM 695 C CA . VAL A 1 87 ? 3.025 -11.625 6.594 1 98.06 87 VAL A CA 1
ATOM 696 C C . VAL A 1 87 ? 1.729 -10.969 7.062 1 98.06 87 VAL A C 1
ATOM 698 O O . VAL A 1 87 ? 1.286 -11.195 8.195 1 98.06 87 VAL A O 1
ATOM 701 N N . GLN A 1 88 ? 1.094 -10.164 6.293 1 97.12 88 GLN A N 1
ATOM 702 C CA . GLN A 1 88 ? -0.173 -9.492 6.578 1 97.12 88 GLN A CA 1
ATOM 703 C C . GLN A 1 88 ? -0.837 -9 5.297 1 97.12 88 GLN A C 1
ATOM 705 O O . GLN A 1 88 ? -0.168 -8.812 4.277 1 97.12 88 GLN A O 1
ATOM 710 N N . VAL A 1 89 ? -2.104 -8.852 5.312 1 97.19 89 VAL A N 1
ATOM 711 C CA . VAL A 1 89 ? -2.914 -8.336 4.215 1 97.19 89 VAL A CA 1
ATOM 712 C C . VAL A 1 89 ? -3.959 -7.363 4.758 1 97.19 89 VAL A C 1
ATOM 714 O O . VAL A 1 89 ? -4.586 -7.629 5.785 1 97.19 89 VAL A O 1
ATOM 717 N N . PHE A 1 90 ? -4.074 -6.277 4.098 1 96.88 90 PHE A N 1
ATOM 718 C CA . PHE A 1 90 ? -5.117 -5.301 4.379 1 96.88 90 PHE A CA 1
ATOM 719 C C . PHE A 1 90 ? -6.043 -5.133 3.178 1 96.88 90 PHE A C 1
ATOM 721 O O . PHE A 1 90 ? -5.586 -4.801 2.08 1 96.88 90 PHE A O 1
ATOM 728 N N . GLU A 1 91 ? -7.289 -5.406 3.383 1 97.62 91 GLU A N 1
ATOM 729 C CA . GLU A 1 91 ? -8.297 -5.059 2.391 1 97.62 91 GLU A CA 1
ATOM 730 C C . GLU A 1 91 ? -9.039 -3.783 2.787 1 97.62 91 GLU A C 1
ATOM 732 O O . GLU A 1 91 ? -9.539 -3.674 3.908 1 97.62 91 GLU A O 1
ATOM 737 N N . SER A 1 92 ? -9.07 -2.889 1.883 1 97.56 92 SER A N 1
ATOM 738 C CA . SER A 1 92 ? -9.602 -1.57 2.207 1 97.56 92 SER A CA 1
ATOM 739 C C . SER A 1 92 ? -10.375 -0.983 1.033 1 97.56 92 SER A C 1
ATOM 741 O O . SER A 1 92 ? -10.43 -1.583 -0.042 1 97.56 92 SER A O 1
ATOM 743 N N . GLN A 1 93 ? -11.117 0.117 1.327 1 95.81 93 GLN A N 1
ATOM 744 C CA . GLN A 1 93 ? -11.867 0.831 0.3 1 95.81 93 GLN A CA 1
ATOM 745 C C . GLN A 1 93 ? -11.641 2.336 0.401 1 95.81 93 GLN A C 1
ATOM 747 O O . GLN A 1 93 ? -11.289 2.848 1.465 1 95.81 93 GLN A O 1
ATOM 752 N N . SER A 1 94 ? -11.789 3.004 -0.738 1 91.75 94 SER A N 1
ATOM 753 C CA . SER A 1 94 ? -11.641 4.453 -0.755 1 91.75 94 SER A CA 1
ATOM 754 C C . SER A 1 94 ? -12.742 5.133 0.051 1 91.75 94 SER A C 1
ATOM 756 O O . SER A 1 94 ? -13.844 4.594 0.178 1 91.75 94 SER A O 1
ATOM 758 N N . GLY A 1 95 ? -12.422 6.215 0.712 1 82.81 95 GLY A N 1
ATOM 759 C CA . GLY A 1 95 ? -13.422 6.996 1.421 1 82.81 95 GLY A CA 1
ATOM 760 C C . GLY A 1 95 ? -14.344 7.77 0.494 1 82.81 95 GLY A C 1
ATOM 761 O O . GLY A 1 95 ? -15.391 8.25 0.917 1 82.81 95 GLY A O 1
ATOM 762 N N . GLU A 1 96 ? -13.789 8.086 -0.635 1 71.62 96 GLU A N 1
ATOM 763 C CA . GLU A 1 96 ? -14.586 8.852 -1.581 1 71.62 96 GLU A CA 1
ATOM 764 C C . GLU A 1 96 ? -15.695 8 -2.189 1 71.62 96 GLU A C 1
ATOM 766 O O . GLU A 1 96 ? -15.484 6.832 -2.51 1 71.62 96 GLU A O 1
ATOM 771 N N . LEU A 1 97 ? -16.844 8.18 -1.516 1 53.03 97 LEU A N 1
ATOM 772 C CA . LEU A 1 97 ? -18 7.508 -2.1 1 53.03 97 LEU A CA 1
ATOM 773 C C . LEU A 1 97 ? -17.953 7.598 -3.623 1 53.03 97 LEU A C 1
ATOM 775 O O . LEU A 1 97 ? -17.5 8.594 -4.18 1 53.03 97 LEU A O 1
ATOM 779 N N . ALA A 1 98 ? -17.625 6.441 -4.195 1 43.16 98 ALA A N 1
ATOM 780 C CA . ALA A 1 98 ? -17.844 6.469 -5.641 1 43.16 98 ALA A CA 1
ATOM 781 C C . ALA A 1 98 ? -19 7.395 -5.996 1 43.16 98 ALA A C 1
ATOM 783 O O . ALA A 1 98 ? -20.141 7.168 -5.574 1 43.16 98 ALA A O 1
ATOM 784 N N . GLY A 1 99 ? -18.812 8.766 -5.922 1 29.55 99 GLY A N 1
ATOM 785 C CA . GLY A 1 99 ? -19.922 9.484 -6.508 1 29.55 99 GLY A CA 1
ATOM 786 C C . GLY A 1 99 ? -20.312 8.969 -7.879 1 29.55 99 GLY A C 1
ATOM 787 O O . GLY A 1 99 ? -19.484 8.414 -8.602 1 29.55 99 GLY A O 1
ATOM 788 N N . MET B 1 1 ? 20.047 8.961 -11.109 1 46.88 1 MET B N 1
ATOM 789 C CA . MET B 1 1 ? 18.766 8.383 -11.5 1 46.88 1 MET B CA 1
ATOM 790 C C . MET B 1 1 ? 17.75 8.492 -10.367 1 46.88 1 MET B C 1
ATOM 792 O O . MET B 1 1 ? 18.094 8.289 -9.195 1 46.88 1 MET B O 1
ATOM 796 N N . ILE B 1 2 ? 16.781 9.406 -10.25 1 61.31 2 ILE B N 1
ATOM 797 C CA . ILE B 1 2 ? 15.82 9.742 -9.203 1 61.31 2 ILE B CA 1
ATOM 798 C C . ILE B 1 2 ? 14.984 8.516 -8.859 1 61.31 2 ILE B C 1
ATOM 800 O O . ILE B 1 2 ? 14.406 7.879 -9.742 1 61.31 2 ILE B O 1
ATOM 804 N N . GLU B 1 3 ? 15.312 7.91 -7.727 1 84.5 3 GLU B N 1
ATOM 805 C CA . GLU B 1 3 ? 14.648 6.672 -7.328 1 84.5 3 GLU B CA 1
ATOM 806 C C . GLU B 1 3 ? 13.305 6.957 -6.664 1 84.5 3 GLU B C 1
ATOM 808 O O . GLU B 1 3 ? 13.25 7.559 -5.59 1 84.5 3 GLU B O 1
ATOM 813 N N . MET B 1 4 ? 12.258 6.621 -7.367 1 94.81 4 MET B N 1
ATOM 814 C CA . MET B 1 4 ? 10.906 6.762 -6.836 1 94.81 4 MET B CA 1
ATOM 815 C C . MET B 1 4 ? 10.742 5.957 -5.547 1 94.81 4 MET B C 1
ATOM 817 O O . MET B 1 4 ? 11.234 4.832 -5.445 1 94.81 4 MET B O 1
ATOM 821 N N . ILE B 1 5 ? 10.203 6.617 -4.527 1 97.5 5 ILE B N 1
ATOM 822 C CA . ILE B 1 5 ? 9.977 5.945 -3.252 1 97.5 5 ILE B CA 1
ATOM 823 C C . ILE B 1 5 ? 8.484 5.754 -3.027 1 97.5 5 ILE B C 1
ATOM 825 O O . ILE B 1 5 ? 7.695 6.684 -3.215 1 97.5 5 ILE B O 1
ATOM 829 N N . TYR B 1 6 ? 8.133 4.57 -2.766 1 98.12 6 TYR B N 1
ATOM 830 C CA . TYR B 1 6 ? 6.777 4.219 -2.355 1 98.12 6 TYR B CA 1
ATOM 831 C C . TYR B 1 6 ? 6.672 4.152 -0.836 1 98.12 6 TYR B C 1
ATOM 833 O O . TYR B 1 6 ? 7.551 3.604 -0.168 1 98.12 6 TYR B O 1
ATOM 841 N N . VAL B 1 7 ? 5.664 4.766 -0.303 1 98.5 7 VAL B N 1
ATOM 842 C CA . VAL B 1 7 ? 5.422 4.723 1.135 1 98.5 7 VAL B CA 1
ATOM 843 C C . VAL B 1 7 ? 4.051 4.113 1.411 1 98.5 7 VAL B C 1
ATOM 845 O O . VAL B 1 7 ? 3.041 4.562 0.862 1 98.5 7 VAL B O 1
ATOM 848 N N . THR B 1 8 ? 4.008 3.066 2.135 1 98.62 8 THR B N 1
ATOM 849 C CA . THR B 1 8 ? 2.787 2.518 2.711 1 98.62 8 THR B CA 1
ATOM 850 C C . THR B 1 8 ? 2.729 2.785 4.211 1 98.62 8 THR B C 1
ATOM 852 O O . THR B 1 8 ? 3.578 2.307 4.965 1 98.62 8 THR B O 1
ATOM 855 N N . ALA B 1 9 ? 1.762 3.553 4.621 1 98.5 9 ALA B N 1
ATOM 856 C CA . ALA B 1 9 ? 1.594 3.855 6.043 1 98.5 9 ALA B CA 1
ATOM 857 C C . ALA B 1 9 ? 0.256 3.336 6.559 1 98.5 9 ALA B C 1
ATOM 859 O O . ALA B 1 9 ? -0.751 3.381 5.848 1 98.5 9 ALA B O 1
ATOM 860 N N . GLU B 1 10 ? 0.3 2.818 7.688 1 98.56 10 GLU B N 1
ATOM 861 C CA . GLU B 1 10 ? -0.907 2.469 8.43 1 98.56 10 GLU B CA 1
ATOM 862 C C . GLU B 1 10 ? -1.155 3.451 9.57 1 98.56 10 GLU B C 1
ATOM 864 O O . GLU B 1 10 ? -0.285 3.66 10.422 1 98.56 10 GLU B O 1
ATOM 869 N N . LEU B 1 11 ? -2.301 4.059 9.539 1 98.62 11 LEU B N 1
ATOM 870 C CA . LEU B 1 11 ? -2.754 4.918 10.625 1 98.62 11 LEU B CA 1
ATOM 871 C C . LEU B 1 11 ? -3.934 4.289 11.359 1 98.62 11 LEU B C 1
ATOM 873 O O . LEU B 1 11 ? -4.695 3.514 10.773 1 98.62 11 LEU B O 1
ATOM 877 N N . LYS B 1 12 ? -4.055 4.633 12.594 1 98.69 12 LYS B N 1
ATOM 878 C CA . LYS B 1 12 ? -5.238 4.289 13.375 1 98.69 12 LYS B CA 1
ATOM 879 C C . LYS B 1 12 ? -5.918 5.543 13.922 1 98.69 12 LYS B C 1
ATOM 881 O O . LYS B 1 12 ? -5.293 6.34 14.625 1 98.69 12 LYS B O 1
ATOM 886 N N . ILE B 1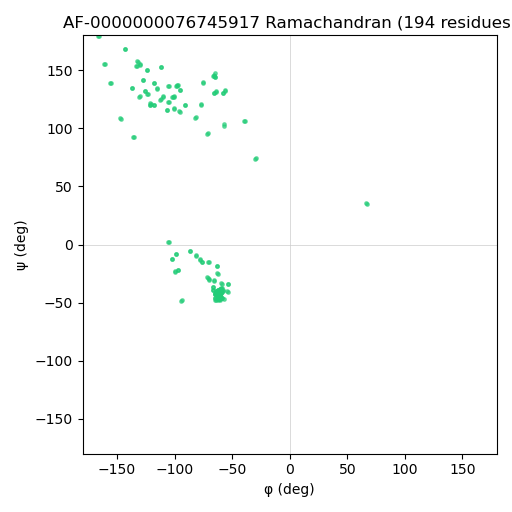 13 ? -7.152 5.727 13.547 1 98.62 13 ILE B N 1
ATOM 887 C CA . ILE B 1 13 ? -7.938 6.824 14.102 1 98.62 13 ILE B CA 1
ATOM 888 C C . ILE B 1 13 ? -8.125 6.617 15.602 1 98.62 13 ILE B C 1
ATOM 890 O O . ILE B 1 13 ? -8.492 5.523 16.047 1 98.62 13 ILE B O 1
ATOM 894 N N . LYS B 1 14 ? -7.879 7.633 16.359 1 98.44 14 LYS B N 1
ATOM 895 C CA . LYS B 1 14 ? -7.973 7.523 17.797 1 98.44 14 LYS B CA 1
ATOM 896 C C . LYS B 1 14 ? -9.406 7.258 18.25 1 98.44 14 LYS B C 1
ATOM 898 O O . LYS B 1 14 ? -10.352 7.801 17.672 1 98.44 14 LYS B O 1
ATOM 903 N N . PRO B 1 15 ? -9.523 6.488 19.328 1 97.25 15 PRO B N 1
ATOM 904 C CA . PRO B 1 15 ? -10.859 6.043 19.75 1 97.25 15 PRO B CA 1
ATOM 905 C C . PRO B 1 15 ? -11.773 7.203 20.125 1 97.25 15 PRO B C 1
ATOM 907 O O . PRO B 1 15 ? -13 7.09 20 1 97.25 15 PRO B O 1
ATOM 910 N N . GLU B 1 16 ? -11.273 8.297 20.516 1 97.5 16 GLU B N 1
ATOM 911 C CA . GLU B 1 16 ? -12.078 9.422 20.984 1 97.5 16 GLU B CA 1
ATOM 912 C C . GLU B 1 16 ? -12.516 10.305 19.812 1 97.5 16 GLU B C 1
ATOM 914 O O . GLU B 1 16 ? -13.32 11.227 20 1 97.5 16 GLU B O 1
ATOM 919 N N . VAL B 1 17 ? -12.039 10.016 18.625 1 97.75 17 VAL B N 1
ATOM 920 C CA . VAL B 1 17 ? -12.328 10.852 17.469 1 97.75 17 VAL B CA 1
ATOM 921 C C . VAL B 1 17 ? -13.469 10.234 16.656 1 97.75 17 VAL B C 1
ATOM 923 O O . VAL B 1 17 ? -13.484 9.023 16.422 1 97.75 17 VAL B O 1
ATOM 926 N N . GLU B 1 18 ? -14.375 11.062 16.25 1 97 18 GLU B N 1
ATOM 927 C CA . GLU B 1 18 ? -15.453 10.617 15.375 1 97 18 GLU B CA 1
ATOM 928 C C . GLU B 1 18 ? -14.906 10.195 14.016 1 97 18 GLU B C 1
ATOM 930 O O . GLU B 1 18 ? -14.133 10.922 13.391 1 97 18 GLU B O 1
ATOM 935 N N . ILE B 1 19 ? -15.305 9.062 13.594 1 96.12 19 ILE B N 1
ATOM 936 C CA . ILE B 1 19 ? -14.711 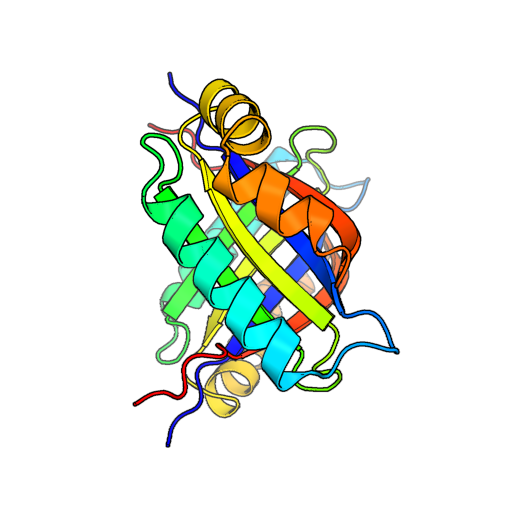8.391 12.438 1 96.12 19 ILE B CA 1
ATOM 937 C C . ILE B 1 19 ? -14.875 9.258 11.195 1 96.12 19 ILE B C 1
ATOM 939 O O . ILE B 1 19 ? -13.906 9.516 10.477 1 96.12 19 ILE B O 1
ATOM 943 N N . GLN B 1 20 ? -16.031 9.75 10.977 1 95.06 20 GLN B N 1
ATOM 944 C CA . GLN B 1 20 ? -16.281 10.531 9.766 1 95.06 20 GLN B CA 1
ATOM 945 C C . GLN B 1 20 ? -15.438 11.805 9.758 1 95.06 20 GLN B C 1
ATOM 947 O O . GLN B 1 20 ? -14.914 12.203 8.711 1 95.06 20 GLN B O 1
ATOM 952 N N . HIS B 1 21 ? -15.352 12.438 10.852 1 96.38 21 HIS B N 1
ATOM 953 C CA . HIS B 1 21 ? -14.516 13.625 10.977 1 96.38 21 HIS B CA 1
ATOM 954 C C . HIS B 1 21 ? -13.062 13.312 10.648 1 96.38 21 HIS B C 1
ATOM 956 O O . HIS B 1 21 ? -12.414 14.047 9.914 1 96.38 21 HIS B O 1
ATOM 962 N N . ALA B 1 22 ? -12.625 12.227 11.219 1 97.56 22 ALA B N 1
ATOM 963 C CA . ALA B 1 22 ? -11.25 11.812 10.977 1 97.56 22 ALA B CA 1
ATOM 964 C C . ALA B 1 22 ? -11.023 11.508 9.5 1 97.56 22 ALA B C 1
ATOM 966 O O . ALA B 1 22 ? -10.016 11.922 8.922 1 97.56 22 ALA B O 1
ATOM 967 N N . GLN B 1 23 ? -11.93 10.805 8.883 1 96.94 23 GLN B N 1
ATOM 968 C CA . GLN B 1 23 ? -11.797 10.438 7.477 1 96.94 23 GLN B CA 1
ATOM 969 C C . GLN B 1 23 ? -11.789 11.672 6.582 1 96.94 23 GLN B C 1
ATOM 971 O O . GLN B 1 23 ? -11 11.75 5.633 1 96.94 23 GLN B O 1
ATOM 976 N N . ASP B 1 24 ? -12.625 12.664 6.891 1 96.81 24 ASP B N 1
ATOM 977 C CA . ASP B 1 24 ? -12.641 13.906 6.129 1 96.81 24 ASP B CA 1
ATOM 978 C C . ASP B 1 24 ? -11.289 14.617 6.211 1 96.81 24 ASP B C 1
ATOM 980 O O . ASP B 1 24 ? -10.781 15.109 5.199 1 96.81 24 ASP B O 1
ATOM 984 N N . ALA B 1 25 ? -10.766 14.656 7.379 1 97.69 25 ALA B N 1
ATOM 985 C CA . ALA B 1 25 ? -9.469 15.312 7.586 1 97.69 25 ALA B CA 1
ATOM 986 C C . ALA B 1 25 ? -8.359 14.57 6.848 1 97.69 25 ALA B C 1
ATOM 988 O O . ALA B 1 25 ? -7.48 15.203 6.254 1 97.69 25 ALA B O 1
ATOM 989 N N . ILE B 1 26 ? -8.391 13.258 6.898 1 98.06 26 ILE B N 1
ATOM 990 C CA . ILE B 1 26 ? -7.387 12.43 6.242 1 98.06 26 ILE B CA 1
ATOM 991 C C . ILE B 1 26 ? -7.477 12.617 4.73 1 98.06 26 ILE B C 1
ATOM 993 O O . ILE B 1 26 ? -6.457 12.742 4.051 1 98.06 26 ILE B O 1
ATOM 997 N N . GLU B 1 27 ? -8.672 12.656 4.227 1 97.56 27 GLU B N 1
ATOM 998 C CA . GLU B 1 27 ? -8.852 12.883 2.795 1 97.56 27 GLU B CA 1
ATOM 999 C C . GLU B 1 27 ? -8.305 14.242 2.381 1 97.56 27 GLU B C 1
ATOM 1001 O O . GLU B 1 27 ? -7.648 14.367 1.344 1 97.56 27 GLU B O 1
ATOM 1006 N N . GLN B 1 28 ? -8.641 15.219 3.123 1 97.38 28 GLN B N 1
ATOM 1007 C CA . GLN B 1 28 ? -8.109 16.547 2.838 1 97.38 28 GLN B CA 1
ATOM 1008 C C . GLN B 1 28 ? -6.582 16.562 2.898 1 97.38 28 GLN B C 1
ATOM 1010 O O . GLN B 1 28 ? -5.926 17.172 2.057 1 97.38 28 GLN B O 1
ATOM 1015 N N . PHE B 1 29 ? -6.066 15.883 3.867 1 97.94 29 PHE B N 1
ATOM 1016 C CA . PHE B 1 29 ? -4.621 15.781 4.008 1 97.94 29 PHE B CA 1
ATOM 1017 C C . PHE B 1 29 ? -3.996 15.172 2.758 1 97.94 29 PHE B C 1
ATOM 1019 O O . PHE B 1 29 ? -3.012 15.695 2.232 1 97.94 29 PHE B O 1
ATOM 1026 N N . CYS B 1 30 ? -4.555 14.117 2.271 1 97.94 30 CYS B N 1
ATOM 1027 C CA . CYS B 1 30 ? -4.047 13.477 1.067 1 97.94 30 CYS B CA 1
ATOM 1028 C C . CYS B 1 30 ? -4.129 14.406 -0.133 1 97.94 30 CYS B C 1
ATOM 1030 O O . CYS B 1 30 ? -3.211 14.453 -0.955 1 97.94 30 CYS B O 1
ATOM 1032 N N . ARG B 1 31 ? -5.18 15.164 -0.252 1 97.19 31 ARG B N 1
ATOM 1033 C CA . ARG B 1 31 ? -5.297 16.156 -1.321 1 97.19 31 ARG B CA 1
ATOM 1034 C C . ARG B 1 31 ? -4.195 17.203 -1.223 1 97.19 31 ARG B C 1
ATOM 1036 O O . ARG B 1 31 ? -3.611 17.594 -2.234 1 97.19 31 ARG B O 1
ATOM 1043 N N . ASP B 1 32 ? -3.967 17.656 -0.043 1 97.81 32 ASP B N 1
ATOM 1044 C CA . ASP B 1 32 ? -2.898 18.625 0.177 1 97.81 32 ASP B CA 1
ATOM 1045 C C . ASP B 1 32 ? -1.541 18.047 -0.215 1 97.81 32 ASP B C 1
ATOM 1047 O O . ASP B 1 32 ? -0.722 18.734 -0.83 1 97.81 32 ASP B O 1
ATOM 1051 N N . MET B 1 33 ? -1.238 16.797 0.121 1 98 33 MET B N 1
ATOM 1052 C CA . MET B 1 33 ? 0.01 16.125 -0.228 1 98 33 MET B CA 1
ATOM 1053 C C . MET B 1 33 ? 0.206 16.094 -1.74 1 98 33 MET B C 1
ATOM 1055 O O . MET B 1 33 ? 1.322 16.281 -2.23 1 98 33 MET B O 1
ATOM 1059 N N . GLU B 1 34 ? -0.861 15.875 -2.447 1 97.06 34 GLU B N 1
ATOM 1060 C CA . GLU B 1 34 ? -0.767 15.742 -3.898 1 97.06 34 GLU B CA 1
ATOM 1061 C C . GLU B 1 34 ? -0.452 17.094 -4.551 1 97.06 34 GLU B C 1
ATOM 1063 O O . GLU B 1 34 ? -0.084 17.141 -5.727 1 97.06 34 GLU B O 1
ATOM 1068 N N . SER B 1 35 ? -0.615 18.156 -3.814 1 96.06 35 SER B N 1
ATOM 1069 C CA . SER B 1 35 ? -0.244 19.469 -4.316 1 96.06 35 SER B CA 1
ATOM 1070 C C . SER B 1 35 ? 1.252 19.719 -4.16 1 96.06 35 SER B C 1
ATOM 1072 O O . SER B 1 35 ? 1.789 20.672 -4.719 1 96.06 35 SER B O 1
ATOM 1074 N N . GLU B 1 36 ? 1.941 18.859 -3.449 1 97.12 36 GLU B N 1
ATOM 1075 C CA . GLU B 1 36 ? 3.383 18.969 -3.252 1 97.12 36 GLU B CA 1
ATOM 1076 C C . GLU B 1 36 ? 4.148 18.547 -4.508 1 97.12 36 GLU B C 1
ATOM 1078 O O . GLU B 1 36 ? 3.809 17.562 -5.145 1 97.12 36 GLU B O 1
ATOM 1083 N N . ALA B 1 37 ? 5.215 19.266 -4.871 1 94.81 37 ALA B N 1
ATOM 1084 C CA . ALA B 1 37 ? 5.945 19.062 -6.121 1 94.81 37 ALA B CA 1
ATOM 1085 C C . ALA B 1 37 ? 6.484 17.641 -6.219 1 94.81 37 ALA B C 1
ATOM 1087 O O . ALA B 1 37 ? 6.488 17.047 -7.297 1 94.81 37 ALA B O 1
ATOM 1088 N N . GLY B 1 38 ? 6.875 17.031 -5.141 1 96.81 38 GLY B N 1
ATOM 1089 C CA . GLY B 1 38 ? 7.531 15.734 -5.184 1 96.81 38 GLY B CA 1
ATOM 1090 C C . GLY B 1 38 ? 6.629 14.594 -4.754 1 96.81 38 GLY B C 1
ATOM 1091 O O . GLY B 1 38 ? 7.062 13.445 -4.699 1 96.81 38 GLY B O 1
ATOM 1092 N N . CYS B 1 39 ? 5.359 14.852 -4.43 1 97.94 39 CYS B N 1
ATOM 1093 C CA . CYS B 1 39 ? 4.379 13.82 -4.117 1 97.94 39 CYS B CA 1
ATOM 1094 C C . CYS B 1 39 ? 3.549 13.461 -5.344 1 97.94 39 CYS B C 1
ATOM 1096 O O . CYS B 1 39 ? 2.766 14.281 -5.828 1 97.94 39 CYS B O 1
ATOM 1098 N N . LEU B 1 40 ? 3.674 12.289 -5.832 1 97.56 40 LEU B N 1
ATOM 1099 C CA . LEU B 1 40 ? 3.078 11.852 -7.09 1 97.56 40 LEU B CA 1
ATOM 1100 C C . LEU B 1 40 ? 1.758 11.125 -6.844 1 97.56 40 LEU B C 1
ATOM 1102 O O . LEU B 1 40 ? 0.939 10.992 -7.754 1 97.56 40 LEU B O 1
ATOM 1106 N N . GLN B 1 41 ? 1.626 10.641 -5.68 1 97.94 41 GLN B N 1
ATOM 1107 C CA . GLN B 1 41 ? 0.409 9.953 -5.266 1 97.94 41 GLN B CA 1
ATOM 1108 C C . GLN B 1 41 ? 0.24 10 -3.75 1 97.94 41 GLN B C 1
ATOM 1110 O O . GLN B 1 41 ? 1.21 9.836 -3.006 1 97.94 41 GLN B O 1
ATOM 1115 N N . ALA B 1 42 ? -0.95 10.219 -3.271 1 98.44 42 ALA B N 1
ATOM 1116 C CA . ALA B 1 42 ? -1.365 10.086 -1.878 1 98.44 42 ALA B CA 1
ATOM 1117 C C . ALA B 1 42 ? -2.816 9.617 -1.779 1 98.44 42 ALA B C 1
ATOM 1119 O O . ALA B 1 42 ? -3.738 10.367 -2.109 1 98.44 42 ALA B O 1
ATOM 1120 N N . LYS B 1 43 ? -2.975 8.461 -1.396 1 97.88 43 LYS B N 1
ATOM 1121 C CA . LYS B 1 43 ? -4.316 7.887 -1.344 1 97.88 43 LYS B CA 1
ATOM 1122 C C . LYS B 1 43 ? -4.582 7.234 0.011 1 97.88 43 LYS B C 1
ATOM 1124 O O . LYS B 1 43 ? -3.773 6.434 0.49 1 97.88 43 LYS B O 1
ATOM 1129 N N . ALA B 1 44 ? -5.684 7.645 0.578 1 98.19 44 ALA B N 1
ATOM 1130 C CA . ALA B 1 44 ? -6.141 6.988 1.797 1 98.19 44 ALA B CA 1
ATOM 1131 C C . ALA B 1 44 ? -7.207 5.938 1.485 1 98.19 44 ALA B C 1
ATOM 1133 O O . ALA B 1 44 ? -8.078 6.16 0.639 1 98.19 44 ALA B O 1
ATOM 1134 N N . THR B 1 45 ? -7.074 4.832 2.125 1 97.88 45 THR B N 1
ATOM 1135 C CA . THR B 1 45 ? -8.109 3.805 2.098 1 97.88 45 THR B CA 1
ATOM 1136 C C . THR B 1 45 ? -8.414 3.307 3.508 1 97.88 45 THR B C 1
ATOM 1138 O O . THR B 1 45 ? -7.602 3.477 4.422 1 97.88 45 THR B O 1
ATOM 1141 N N . TYR B 1 46 ? -9.586 2.777 3.613 1 97.62 46 TYR B N 1
ATOM 1142 C CA . TYR B 1 46 ? -10.102 2.445 4.938 1 97.62 46 TYR B CA 1
ATOM 1143 C C . TYR B 1 46 ? -10.469 0.969 5.023 1 97.62 46 TYR B C 1
ATOM 1145 O O . TYR B 1 46 ? -11.195 0.453 4.172 1 97.62 46 TYR B O 1
ATOM 1153 N N . ASP B 1 47 ? -9.938 0.347 6.082 1 96.75 47 ASP B N 1
ATOM 1154 C CA . ASP B 1 47 ? -10.094 -1.093 6.266 1 96.75 47 ASP B CA 1
ATOM 1155 C C . ASP B 1 47 ? -11.562 -1.492 6.27 1 96.75 47 ASP B C 1
ATOM 1157 O O . ASP B 1 47 ? -12.383 -0.858 6.941 1 96.75 47 ASP B O 1
ATOM 1161 N N . LEU B 1 48 ? -11.906 -2.482 5.547 1 92.88 48 LEU B N 1
ATOM 1162 C CA . LEU B 1 48 ? -13.281 -2.92 5.371 1 92.88 48 LEU B CA 1
ATOM 1163 C C . LEU B 1 48 ? -13.859 -3.436 6.684 1 92.88 48 LEU B C 1
ATOM 1165 O O . LEU B 1 48 ? -15.062 -3.293 6.934 1 92.88 48 LEU B O 1
ATOM 1169 N N . LYS B 1 49 ? -13.047 -3.998 7.516 1 93.62 49 LYS B N 1
ATOM 1170 C CA . LYS B 1 49 ? -13.523 -4.613 8.75 1 93.62 49 LYS B CA 1
ATOM 1171 C C . LYS B 1 49 ? -13.328 -3.68 9.938 1 93.62 49 LYS B C 1
ATOM 1173 O O . LYS B 1 49 ? -13.969 -3.85 10.984 1 93.62 49 LYS B O 1
ATOM 1178 N N . GLU B 1 50 ? -12.414 -2.758 9.836 1 95.25 50 GLU B N 1
ATOM 1179 C CA . GLU B 1 50 ? -12.094 -1.802 10.891 1 95.25 50 GLU B CA 1
ATOM 1180 C C . GLU B 1 50 ? -11.945 -0.39 10.328 1 95.25 50 GLU B C 1
ATOM 1182 O O . GLU B 1 50 ? -10.836 0.046 10.016 1 95.25 50 GLU B O 1
ATOM 1187 N N . PRO B 1 51 ? -12.992 0.369 10.32 1 92.44 51 PRO B N 1
ATOM 1188 C CA . PRO B 1 51 ? -12.969 1.676 9.656 1 92.44 51 PRO B CA 1
ATOM 1189 C C . PRO B 1 51 ? -11.969 2.641 10.289 1 92.44 51 PRO B C 1
ATOM 1191 O O . PRO B 1 51 ? -11.633 3.666 9.688 1 92.44 51 PRO B O 1
ATOM 1194 N N . SER B 1 52 ? -11.547 2.363 11.531 1 96.81 52 SER B N 1
ATOM 1195 C CA . SER B 1 52 ? -10.57 3.232 12.18 1 96.81 52 SER B CA 1
ATOM 1196 C C . SER B 1 52 ? -9.164 2.967 11.664 1 96.81 52 SER B C 1
ATOM 1198 O O . SER B 1 52 ? -8.242 3.748 11.922 1 96.81 52 SER B O 1
ATOM 1200 N N . ARG B 1 53 ? -8.992 1.874 10.945 1 97.81 53 ARG B N 1
ATOM 1201 C CA . ARG B 1 53 ? -7.699 1.524 10.359 1 97.81 53 ARG B CA 1
ATOM 1202 C C . ARG B 1 53 ? -7.562 2.086 8.953 1 97.81 53 ARG B C 1
ATOM 1204 O O . ARG B 1 53 ? -8.375 1.784 8.078 1 97.81 53 ARG B O 1
ATOM 1211 N N . VAL B 1 54 ? -6.562 2.918 8.758 1 98.56 54 VAL B N 1
ATOM 1212 C CA . VAL B 1 54 ? -6.34 3.639 7.504 1 98.56 54 VAL B CA 1
ATOM 1213 C C . VAL B 1 54 ? -5.031 3.182 6.871 1 98.56 54 VAL B C 1
ATOM 1215 O O . VAL B 1 54 ? -4.02 3.033 7.559 1 98.56 54 VAL B O 1
ATOM 1218 N N . ILE B 1 55 ? -5.059 2.932 5.617 1 98.69 55 ILE B N 1
ATOM 1219 C CA . ILE B 1 55 ? -3.852 2.664 4.844 1 98.69 55 ILE B CA 1
ATOM 1220 C C . ILE B 1 55 ? -3.617 3.797 3.846 1 98.69 55 ILE B C 1
ATOM 1222 O O . ILE B 1 55 ? -4.512 4.148 3.074 1 98.69 55 ILE B O 1
ATOM 1226 N N . LEU B 1 56 ? -2.482 4.379 3.9 1 98.75 56 LEU B N 1
ATOM 1227 C CA . LEU B 1 56 ? -2.061 5.387 2.932 1 98.75 56 LEU B CA 1
ATOM 1228 C C . LEU B 1 56 ? -1.104 4.789 1.906 1 98.75 56 LEU B C 1
ATOM 1230 O O . LEU B 1 56 ? -0.145 4.105 2.271 1 98.75 56 LEU B O 1
ATOM 1234 N N . TRP B 1 57 ? -1.384 4.953 0.661 1 98.69 57 TRP B N 1
ATOM 1235 C CA . TRP B 1 57 ? -0.459 4.723 -0.444 1 98.69 57 TRP B CA 1
ATOM 1236 C C . TRP B 1 57 ? 0.131 6.039 -0.944 1 98.69 57 TRP B C 1
ATOM 1238 O O . TRP B 1 57 ? -0.592 6.891 -1.466 1 98.69 57 TRP B O 1
ATOM 1248 N N . GLU B 1 58 ? 1.435 6.184 -0.82 1 98.62 58 GLU B N 1
ATOM 1249 C CA . GLU B 1 58 ? 2.111 7.41 -1.229 1 98.62 58 GLU B CA 1
ATOM 1250 C C . GLU B 1 58 ? 3.27 7.109 -2.176 1 98.62 58 GLU B C 1
ATOM 1252 O O . GLU B 1 58 ? 3.959 6.102 -2.023 1 98.62 58 GLU B O 1
ATOM 1257 N N . ARG B 1 59 ? 3.477 7.926 -3.162 1 98.12 59 ARG B N 1
ATOM 1258 C CA . ARG B 1 59 ? 4.633 7.883 -4.051 1 98.12 59 ARG B CA 1
ATOM 1259 C C . ARG B 1 59 ? 5.34 9.234 -4.102 1 98.12 59 ARG B C 1
ATOM 1261 O O . ARG B 1 59 ? 4.695 10.266 -4.281 1 98.12 59 ARG B O 1
ATOM 1268 N N . TYR B 1 60 ? 6.602 9.141 -3.955 1 97.69 60 TYR B N 1
ATOM 1269 C CA . TYR B 1 60 ? 7.434 10.336 -3.973 1 97.69 60 TYR B CA 1
ATOM 1270 C C . TYR B 1 60 ? 8.523 10.234 -5.031 1 97.69 60 TYR B C 1
ATOM 1272 O O . TYR B 1 60 ? 9.055 9.141 -5.281 1 97.69 60 TYR B O 1
ATOM 1280 N N . GLN B 1 61 ? 8.859 11.367 -5.508 1 96.5 61 GLN B N 1
ATOM 1281 C CA . GLN B 1 61 ? 9.867 11.43 -6.559 1 96.5 61 GLN B CA 1
ATOM 1282 C C . GLN B 1 61 ? 11.234 10.992 -6.043 1 96.5 61 GLN B C 1
ATOM 1284 O O . GLN B 1 61 ? 12.016 10.383 -6.777 1 96.5 61 GLN B O 1
ATOM 1289 N N . ASP B 1 62 ? 11.562 11.375 -4.824 1 95.44 62 ASP B N 1
ATOM 1290 C CA . ASP B 1 62 ? 12.836 11.031 -4.211 1 95.44 62 ASP B CA 1
ATOM 1291 C C . ASP B 1 62 ? 12.812 11.289 -2.705 1 95.44 62 ASP B C 1
ATOM 1293 O O . ASP B 1 62 ? 11.773 11.664 -2.152 1 95.44 62 ASP B O 1
ATOM 1297 N N . ARG B 1 63 ? 13.914 10.984 -2.09 1 95.38 63 ARG B N 1
ATOM 1298 C CA . ARG B 1 63 ? 14.031 11.148 -0.645 1 95.38 63 ARG B CA 1
ATOM 1299 C C . ARG B 1 63 ? 13.828 12.609 -0.244 1 95.38 63 ARG B C 1
ATOM 1301 O O . ARG B 1 63 ? 13.234 12.891 0.799 1 95.38 63 ARG B O 1
ATOM 1308 N N . ALA B 1 64 ? 14.32 13.555 -1.024 1 96.44 64 ALA B N 1
ATOM 1309 C CA . ALA B 1 64 ? 14.164 14.984 -0.733 1 96.44 64 ALA B CA 1
ATOM 1310 C C . ALA B 1 64 ? 12.695 15.367 -0.664 1 96.44 64 ALA B C 1
ATOM 1312 O O . ALA B 1 64 ? 12.297 16.203 0.162 1 96.44 64 ALA B O 1
ATOM 1313 N N . ALA B 1 65 ? 11.859 14.797 -1.518 1 96.94 65 ALA B N 1
ATOM 1314 C CA . ALA B 1 65 ? 10.422 15.07 -1.527 1 96.94 65 ALA B CA 1
ATOM 1315 C C . ALA B 1 65 ? 9.773 14.625 -0.221 1 96.94 65 ALA B C 1
ATOM 1317 O O . ALA B 1 65 ? 8.898 15.312 0.315 1 96.94 65 ALA B O 1
ATOM 1318 N N . ILE B 1 66 ? 10.156 13.508 0.311 1 96.69 66 ILE B N 1
ATOM 1319 C CA . ILE B 1 66 ? 9.617 13 1.57 1 96.69 66 ILE B CA 1
ATOM 1320 C C . ILE B 1 66 ? 9.992 13.945 2.7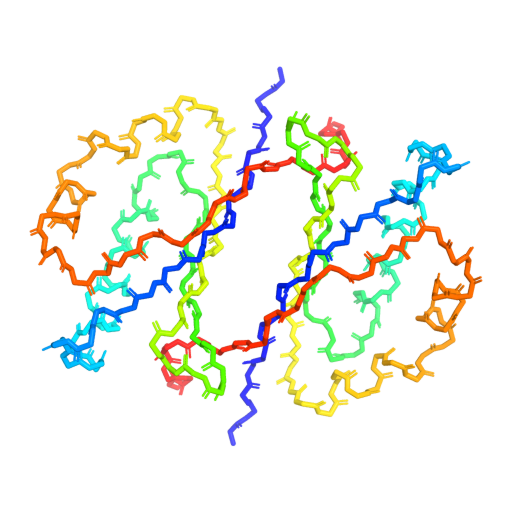07 1 96.69 66 ILE B C 1
ATOM 1322 O O . ILE B 1 66 ? 9.148 14.305 3.527 1 96.69 66 ILE B O 1
ATOM 1326 N N . GLU B 1 67 ? 11.25 14.305 2.738 1 96.25 67 GLU B N 1
ATOM 1327 C CA . GLU B 1 67 ? 11.703 15.219 3.779 1 96.25 67 GLU B CA 1
ATOM 1328 C C . GLU B 1 67 ? 10.945 16.547 3.717 1 96.25 67 GLU B C 1
ATOM 1330 O O . GLU B 1 67 ? 10.555 17.094 4.75 1 96.25 67 GLU B O 1
ATOM 1335 N N . ALA B 1 68 ? 10.734 17.047 2.51 1 96.81 68 ALA B N 1
ATOM 1336 C CA . ALA B 1 68 ? 9.984 18.281 2.316 1 96.81 68 ALA B CA 1
ATOM 1337 C C . ALA B 1 68 ? 8.547 18.141 2.811 1 96.81 68 ALA B C 1
ATOM 1339 O O . ALA B 1 68 ? 7.984 19.078 3.383 1 96.81 68 ALA B O 1
ATOM 1340 N N . HIS B 1 69 ? 7.938 16.969 2.562 1 97 69 HIS B N 1
ATOM 1341 C CA . HIS B 1 69 ? 6.57 16.688 2.98 1 97 69 HIS B CA 1
ATOM 1342 C C . HIS B 1 69 ? 6.387 16.922 4.477 1 97 69 HIS B C 1
ATOM 1344 O O . HIS B 1 69 ? 5.395 17.516 4.898 1 97 69 HIS B O 1
ATOM 1350 N N . PHE B 1 70 ? 7.355 16.547 5.309 1 95.62 70 PHE B N 1
ATOM 1351 C CA . PHE B 1 70 ? 7.23 16.609 6.762 1 95.62 70 PHE B CA 1
ATOM 1352 C C . PHE B 1 70 ? 7.383 18.047 7.25 1 95.62 70 PHE B C 1
ATOM 1354 O O . PHE B 1 70 ? 7.043 18.359 8.391 1 95.62 70 PHE B O 1
ATOM 1361 N N . THR B 1 71 ? 7.91 18.938 6.363 1 95.19 71 THR B N 1
ATOM 1362 C CA . THR B 1 71 ? 8.109 20.312 6.758 1 95.19 71 THR B CA 1
ATOM 1363 C C . THR B 1 71 ? 6.969 21.203 6.254 1 95.19 71 THR B C 1
ATOM 1365 O O . THR B 1 71 ? 6.887 22.375 6.602 1 95.19 71 THR B O 1
ATOM 1368 N N . MET B 1 72 ? 6.098 20.688 5.445 1 96.25 72 MET B N 1
ATOM 1369 C CA . MET B 1 72 ? 4.988 21.453 4.895 1 96.25 72 MET B CA 1
ATOM 1370 C C . MET B 1 72 ? 4.023 21.891 5.996 1 96.25 72 MET B C 1
ATOM 1372 O O . MET B 1 72 ? 3.74 21.109 6.914 1 96.25 72 MET B O 1
ATOM 1376 N N . PRO B 1 73 ? 3.414 23.094 5.906 1 96.88 73 PRO B N 1
ATOM 1377 C CA . PRO B 1 73 ? 2.441 23.562 6.898 1 96.88 73 PRO B CA 1
ATOM 1378 C C . PRO B 1 73 ? 1.242 22.625 7.035 1 96.88 73 PRO B C 1
ATOM 1380 O O . PRO B 1 73 ? 0.765 22.391 8.148 1 96.88 73 PRO B O 1
ATOM 1383 N N . HIS B 1 74 ? 0.737 22.109 5.91 1 97 74 HIS B N 1
ATOM 1384 C CA . HIS B 1 74 ? -0.436 21.234 5.988 1 97 74 HIS B CA 1
ATOM 1385 C C . HIS B 1 74 ? -0.109 19.938 6.695 1 97 74 HIS B C 1
ATOM 1387 O O . HIS B 1 74 ? -0.954 19.375 7.402 1 97 74 HIS B O 1
ATOM 1393 N N . THR B 1 75 ? 1.144 19.391 6.477 1 97.12 75 THR B N 1
ATOM 1394 C CA . THR B 1 75 ? 1.552 18.172 7.176 1 97.12 75 THR B CA 1
ATOM 1395 C C . THR B 1 75 ? 1.645 18.422 8.68 1 97.12 75 THR B C 1
ATOM 1397 O O . THR B 1 75 ? 1.11 17.641 9.477 1 97.12 75 THR B O 1
ATOM 1400 N N . GLN B 1 76 ? 2.27 19.516 9.102 1 96.81 76 GLN B N 1
ATOM 1401 C CA . GLN B 1 76 ? 2.377 19.875 10.516 1 96.81 76 GLN B CA 1
ATOM 1402 C C . GLN B 1 76 ? 1 20.078 11.133 1 96.81 76 GLN B C 1
ATOM 1404 O O . GLN B 1 76 ? 0.754 19.672 12.273 1 96.81 76 GLN B O 1
ATOM 1409 N N . ALA B 1 77 ? 0.079 20.75 10.406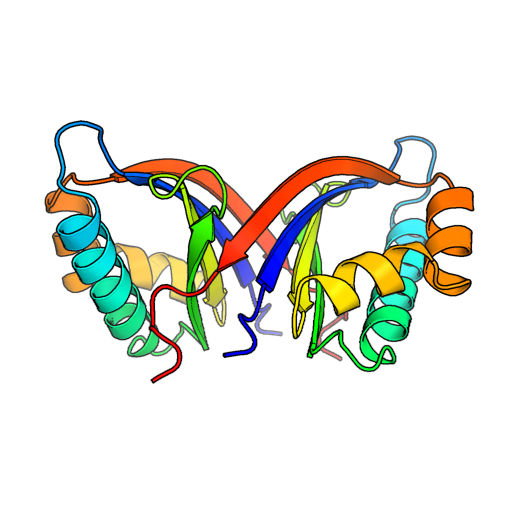 1 97.12 77 ALA B N 1
ATOM 1410 C CA . ALA B 1 77 ? -1.284 20.969 10.883 1 97.12 77 ALA B CA 1
ATOM 1411 C C . ALA B 1 77 ? -2.01 19.656 11.109 1 97.12 77 ALA B C 1
ATOM 1413 O O . ALA B 1 77 ? -2.699 19.484 12.125 1 97.12 77 ALA B O 1
ATOM 1414 N N . PHE B 1 78 ? -1.88 18.688 10.172 1 97.81 78 PHE B N 1
ATOM 1415 C CA . PHE B 1 78 ? -2.527 17.391 10.305 1 97.81 78 PHE B CA 1
ATOM 1416 C C . PHE B 1 78 ? -2.002 16.641 11.523 1 97.81 78 PHE B C 1
ATOM 1418 O O . PHE B 1 78 ? -2.781 16.094 12.305 1 97.81 78 PHE B O 1
ATOM 1425 N N . ILE B 1 79 ? -0.667 16.609 11.727 1 96.62 79 ILE B N 1
ATOM 1426 C CA . ILE B 1 79 ? -0.044 15.953 12.867 1 96.62 79 ILE B CA 1
ATOM 1427 C C . ILE B 1 79 ? -0.544 16.578 14.164 1 96.62 79 ILE B C 1
ATOM 1429 O O . ILE B 1 79 ? -0.845 15.875 15.125 1 96.62 79 ILE B O 1
ATOM 1433 N N . ALA B 1 80 ? -0.74 17.891 14.188 1 96.75 80 ALA B N 1
ATOM 1434 C CA . ALA B 1 80 ? -1.146 18.641 15.367 1 96.75 80 ALA B CA 1
ATOM 1435 C C . ALA B 1 80 ? -2.59 18.328 15.75 1 96.75 80 ALA B C 1
ATOM 1437 O O . ALA B 1 80 ? -2.967 18.438 16.922 1 96.75 80 ALA B O 1
ATOM 1438 N N . LEU B 1 81 ? -3.445 17.984 14.711 1 96.69 81 LEU B N 1
ATOM 1439 C CA . LEU B 1 81 ? -4.816 17.594 15.016 1 96.69 81 LEU B CA 1
ATOM 1440 C C . LEU B 1 81 ? -4.852 16.469 16.031 1 96.69 81 LEU B C 1
ATOM 1442 O O . LEU B 1 81 ? -5.781 16.375 16.828 1 96.69 81 LEU B O 1
ATOM 1446 N N . GLY B 1 82 ? -3.82 15.562 15.938 1 97.44 82 GLY B N 1
ATOM 1447 C CA . GLY B 1 82 ? -3.691 14.484 16.906 1 97.44 82 GLY B CA 1
ATOM 1448 C C . GLY B 1 82 ? -4.82 13.477 16.844 1 97.44 82 GLY B C 1
ATOM 1449 O O . GLY B 1 82 ? -5.246 12.938 17.859 1 97.44 82 GLY B O 1
ATOM 1450 N N . ILE B 1 83 ? -5.324 13.203 15.656 1 98.31 83 ILE B N 1
ATOM 1451 C CA . ILE B 1 83 ? -6.551 12.422 15.555 1 98.31 83 ILE B CA 1
ATOM 1452 C C . ILE B 1 83 ? -6.215 10.984 15.164 1 98.31 83 ILE B C 1
ATOM 1454 O O . ILE B 1 83 ? -7.074 10.102 15.211 1 98.31 83 ILE B O 1
ATOM 1458 N N . THR B 1 84 ? -4.953 10.773 14.734 1 98.62 84 THR B N 1
ATOM 1459 C CA . THR B 1 84 ? -4.527 9.43 14.352 1 98.62 84 THR B CA 1
ATOM 1460 C C . THR B 1 84 ? -3.215 9.062 15.039 1 98.62 84 THR B C 1
ATOM 1462 O O . THR B 1 84 ? -2.467 9.938 15.477 1 98.62 84 THR B O 1
ATOM 1465 N N . ASP B 1 85 ? -2.992 7.805 15.195 1 98.31 85 ASP B N 1
ATOM 1466 C CA . ASP B 1 85 ? -1.688 7.246 15.539 1 98.31 85 ASP B CA 1
ATOM 1467 C C . ASP B 1 85 ? -1.044 6.57 14.336 1 98.31 85 ASP B C 1
ATOM 1469 O O . ASP B 1 85 ? -1.725 5.898 13.555 1 98.31 85 ASP B O 1
ATOM 1473 N N . LEU B 1 86 ? 0.193 6.793 14.148 1 97.94 86 LEU B N 1
ATOM 1474 C CA . LEU B 1 86 ? 0.954 6.043 13.156 1 97.94 86 LEU B CA 1
ATOM 1475 C C . LEU B 1 86 ? 1.294 4.648 13.672 1 97.94 86 LEU B C 1
ATOM 1477 O O . LEU B 1 86 ? 1.944 4.508 14.711 1 97.94 86 LEU B O 1
ATOM 1481 N N . VAL B 1 87 ? 0.886 3.623 13.031 1 98.06 87 VAL B N 1
ATOM 1482 C CA . VAL B 1 87 ? 1.061 2.242 13.469 1 98.06 87 VAL B CA 1
ATOM 1483 C C . VAL B 1 87 ? 2.326 1.657 12.844 1 98.06 87 VAL B C 1
ATOM 1485 O O . VAL B 1 87 ? 3.137 1.036 13.539 1 98.06 87 VAL B O 1
ATOM 1488 N N . GLN B 1 88 ? 2.543 1.782 11.602 1 97.19 88 GLN B N 1
ATOM 1489 C CA . GLN B 1 88 ? 3.721 1.32 10.875 1 97.19 88 GLN B CA 1
ATOM 1490 C C . GLN B 1 88 ? 3.867 2.051 9.539 1 97.19 88 GLN B C 1
ATOM 1492 O O . GLN B 1 88 ? 2.891 2.59 9.016 1 97.19 88 GLN B O 1
ATOM 1497 N N . VAL B 1 89 ? 5.035 2.123 9.047 1 97.25 89 VAL B N 1
ATOM 1498 C CA . VAL B 1 89 ? 5.375 2.723 7.766 1 97.25 89 VAL B CA 1
ATOM 1499 C C . VAL B 1 89 ? 6.375 1.834 7.027 1 97.25 89 VAL B C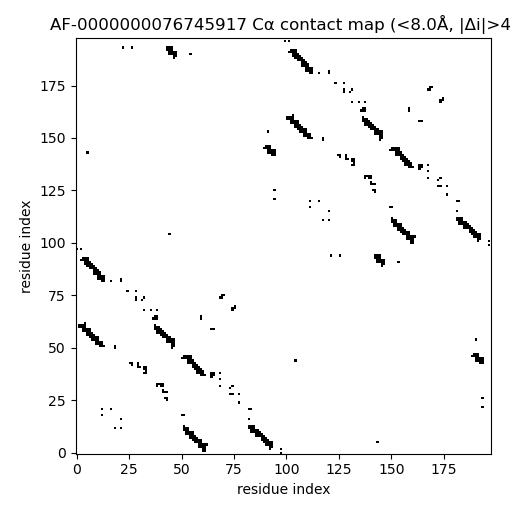 1
ATOM 1501 O O . VAL B 1 89 ? 7.328 1.33 7.629 1 97.25 89 VAL B O 1
ATOM 1504 N N . PHE B 1 90 ? 6.121 1.65 5.793 1 96.94 90 PHE B N 1
ATOM 1505 C CA . PHE B 1 90 ? 7.039 0.959 4.898 1 96.94 90 PHE B CA 1
ATOM 1506 C C . PHE B 1 90 ? 7.504 1.886 3.779 1 96.94 90 PHE B C 1
ATOM 1508 O O . PHE B 1 90 ? 6.688 2.422 3.029 1 96.94 90 PHE B O 1
ATOM 1515 N N . GLU B 1 91 ? 8.781 2.094 3.705 1 97.62 91 GLU B N 1
ATOM 1516 C CA . GLU B 1 91 ? 9.367 2.754 2.543 1 97.62 91 GLU B CA 1
ATOM 1517 C C . GLU B 1 91 ? 10 1.74 1.594 1 97.62 91 GLU B C 1
ATOM 1519 O O . GLU B 1 91 ? 10.797 0.903 2.014 1 97.62 91 GLU B O 1
ATOM 1524 N N . SER B 1 92 ? 9.602 1.837 0.385 1 97.56 92 SER B N 1
ATOM 1525 C CA . SER B 1 92 ? 10.008 0.818 -0.577 1 97.56 92 SER B CA 1
ATOM 1526 C C . SER B 1 92 ? 10.281 1.428 -1.948 1 97.56 92 SER B C 1
ATOM 1528 O O . SER B 1 92 ? 10.07 2.625 -2.152 1 97.56 92 SER B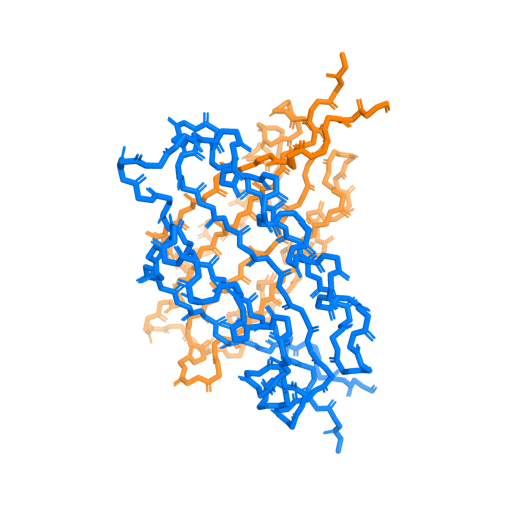 O 1
ATOM 1530 N N . GLN B 1 93 ? 10.906 0.598 -2.83 1 95.75 93 GLN B N 1
ATOM 1531 C CA . GLN B 1 93 ? 11.172 1.006 -4.203 1 95.75 93 GLN B CA 1
ATOM 1532 C C . GLN B 1 93 ? 10.766 -0.084 -5.191 1 95.75 93 GLN B C 1
ATOM 1534 O O . GLN B 1 93 ? 10.695 -1.26 -4.828 1 95.75 93 GLN B O 1
ATOM 1539 N N . SER B 1 94 ? 10.453 0.354 -6.418 1 91.44 94 SER B N 1
ATOM 1540 C CA . SER B 1 94 ? 10.094 -0.602 -7.457 1 91.44 94 SER B CA 1
ATOM 1541 C C . SER B 1 94 ? 11.281 -1.482 -7.836 1 91.44 94 SER B C 1
ATOM 1543 O O . SER B 1 94 ? 12.43 -1.067 -7.703 1 91.44 94 SER B O 1
ATOM 1545 N N . GLY B 1 95 ? 11.023 -2.725 -8.148 1 82.31 95 GLY B N 1
ATOM 1546 C CA . GLY B 1 95 ? 12.07 -3.613 -8.633 1 82.31 95 GLY B CA 1
ATOM 1547 C C . GLY B 1 95 ? 12.531 -3.281 -10.039 1 82.31 95 GLY B C 1
ATOM 1548 O O . GLY B 1 95 ? 13.586 -3.744 -10.477 1 82.31 95 GLY B O 1
ATOM 1549 N N . GLU B 1 96 ? 11.594 -2.727 -10.75 1 71.5 96 GLU B N 1
ATOM 1550 C CA . GLU B 1 96 ? 11.945 -2.398 -12.125 1 71.5 96 GLU B CA 1
ATOM 1551 C C . GLU B 1 96 ? 12.898 -1.208 -12.188 1 71.5 96 GLU B C 1
ATOM 1553 O O . GLU B 1 96 ? 12.734 -0.24 -11.445 1 71.5 96 GLU B O 1
ATOM 1558 N N . LEU B 1 97 ? 14.156 -1.629 -12.258 1 53.19 97 LEU B N 1
ATOM 1559 C CA . LEU B 1 97 ? 15.141 -0.568 -12.438 1 53.19 97 LEU B CA 1
ATOM 1560 C C . LEU B 1 97 ? 14.625 0.49 -13.406 1 53.19 97 LEU B C 1
ATOM 1562 O O . LEU B 1 97 ? 13.891 0.174 -14.344 1 53.19 97 LEU B O 1
ATOM 1566 N N . ALA B 1 98 ? 14.266 1.608 -12.781 1 43.84 98 ALA B N 1
ATOM 1567 C CA . ALA B 1 98 ? 14.023 2.691 -13.727 1 43.84 98 ALA B CA 1
ATOM 1568 C C . ALA B 1 98 ? 14.883 2.533 -14.977 1 43.84 98 ALA B C 1
ATOM 1570 O O . ALA B 1 98 ? 16.109 2.537 -14.898 1 43.84 98 ALA B O 1
ATOM 1571 N N . GLY B 1 99 ? 14.555 1.557 -15.914 1 30.23 99 GLY B N 1
ATOM 1572 C CA . GLY B 1 99 ? 15.328 1.691 -17.141 1 30.23 99 GLY B CA 1
ATOM 1573 C C . GLY B 1 99 ? 15.336 3.105 -17.688 1 30.23 99 GLY B C 1
ATOM 1574 O O . GLY B 1 99 ? 14.406 3.881 -17.422 1 30.23 99 GLY B O 1
#

Radius of gyration: 17.17 Å; Cα contacts (8 Å, |Δi|>4): 380; chains: 2; bounding box: 41×47×38 Å

pLDDT: mean 94.04, std 11.65, range [29.55, 98.75]

Sequence (198 aa):
MIEMIYVTAELKIKPEVEIQHAQDAIEQFCRDMESEAGCLQAKATYDLKEPSRVILWERYQDRAAIEAHFTMPHTQAFIALGITDLVQVFESQSGELAGMIEMIYVTAELKIKPEVEIQHAQDAIEQFCRDMESEAGCLQAKATYDLKEPSRVILWERYQDRAAIEAHFTMPHTQAFIALGITDLVQVFESQSGELAG

Nearest PDB structures (foldseek):
  1q8b-assembly1_A  TM=9.202E-01  e=3.565E-09  Bacillus subtilis
  4zos-assembly1_C  TM=8.724E-01  e=2.797E-08  Yersinia enterocolitica subsp. enterocolitica 8081
  4dpo-assembly1_B  TM=8.521E-01  e=3.618E-08  Methanosarcina mazei Go1
  1x7v-assembly3_C  TM=8.131E-01  e=5.066E-07  Pseudomonas aeruginosa
  3mcs-assembly1_A  TM=8.383E-01  e=2.742E-05  Fusobacterium nucleatum subsp. nucleatum ATCC 25586

Foldseek 3Di:
DQFKKKKKWKKFFDPVDDLVVLVVLQVVLQVVLCVQPFKPGWDWDADPVHRRIIIIITMGRHPVSVVVSCVDPSNVVSVVVVRIDTDDMDMDGDPPPPD/DQFKKKKKWKKFFDPVDDLVVLVVLQVVLQVVLCVQPFKPGWDWDADPVHRRIIIIITMGRHPVSVVVSCVDPSNVVSVVVVRIDTDDMDMDGDPPPPD

Organism: NCBI:txid190893